Protein 5UZ8 (pdb70)

InterPro domains:
  IPR002126 Cadherin-like [PF00028] (42-112)
  IPR002126 Cadherin-like [PF00028] (137-226)
  IPR002126 Cadherin-like [PF00028] (241-336)
  IPR002126 Cadherin-like [PF00028] (465-552)
  IPR002126 Cadherin-like [PF00028] (566-661)
  IPR002126 Cadherin-like [PF00028] (677-768)
  IPR002126 Cadherin-like [PF00028] (785-878)
  IPR002126 Cadherin-like [PF00028] (896-986)
  IPR002126 Cadherin-like [PF00028] (1000-1091)
  IPR002126 Cadherin-like [PF00028] (1107-1199)
  IPR002126 Cadherin-like [PF00028] (1218-1303)
  IPR002126 Cadherin-like [PF00028] (1318-1409)
  IPR002126 Cadherin-like [PF00028] (1426-1518)
  IPR002126 Cadherin-like [PF00028] (1533-1624)
  IPR002126 Cadherin-like [PF00028] (1650-1734)
  IPR002126 Cadherin-like [PF00028] (1752-1842)
  IPR002126 Cadherin-like [PF00028] (1857-1935)
  IPR002126 Cadherin-like [PF00028] (2074-2164)
  IPR002126 Cadherin-like [PF00028] (2180-2266)
  IPR002126 Cadherin-like [PF00028] (2302-2392)

Sequence (317 aa):
DNTPQFKPFGITTYYTERVLEGATPGTTLIAVAAVDPDKGLNGLITYTLLDLTPPGYVQLEDDSSAGKVIANRRTTVDYEEEVHWLNFTVRASDNGSPPRAAEIPVYLEIVDINDNNPIFDDQPSSYQEAVFEDIAVGTVILRRVTATDADSGNFALIEYSLVDGEGKFAINPNTGDISSVLSSLDREKKKDHYILTALAKDNPGDVASNNRRENSVQVVIIRVLDVNDCRPQFSKPQFSSTSVYENEPAGTSVITMLATDQDEGSSNSQLTYSLEGPGMEAFSSVDMDSGLVTTQQRPLQSYERFNNLTVVATDGGEPPLWGTTMMLLVEEVIDV

Foldseek 3Di:
DFAKAKPPGPDQAAEFEDEFPADFPAFQDFIDIFDPDDDLQTQKFKAKADWVVDQFWGAPHRRGRTITTGDGGDCLVDQWTKIKMKIWRRDPPIHIDIHMYIYGYDWALPWAWAKPDQAAEDEEAQADDFFDFTDATDTFTSTDDQSTQKFKFWPPPVQQWGAHRRTRTITGRDGGDCLVPFKDWIKMKIWTNPPDDPVRIHIDIHIYMYGYDWDLPWAKDFPDAEAEWEAAAPDAWFAWTDAGDIFTSTDDQSTQKFKAKDDDCRVQWTAHRRGRTITGRGGDHQVDKDWIKMKIWGRHVVIHIDIHTYIYGYDYD

Secondary structure (DSSP, 8-state):
-PPPEESSTT---EEEEEETTPPTT-EEEEE-EE--S-GGGG--EEEEEEEESSSSEEES-TTSEEEEESSPP-TTT-SEEEEEEEEE--SSS--EEEEEEEEEEE--S----EESSS-EEEEEETTPPTT-EEEE--EE--S-GGGG-EEEEES--TTTEEE-TTT-EEEE-S---TTT-SEEEEEEEEEESTTS-GGG--EEEEEEEEEEE-------B-SSSEEEEEEETTPPTT-EEEE---B--S-GGGG--EEEEESTTGGGEEE-TTT-EEEESS---TT-EEEEEEEEE-SSSS--EEEEEEEEEEE--

Structure (mmCIF, N/CA/C/O backbone):
data_5UZ8
#
_entry.id   5UZ8
#
_cell.length_a   89.537
_cell.length_b   57.208
_cell.length_c   114.667
_cell.angle_alpha   90.00
_cell.angle_beta   112.55
_cell.angle_gamma   90.00
#
_symmetry.space_group_name_H-M   'C 1 2 1'
#
loop_
_entity.id
_entity.type
_entity.pdbx_description
1 polymer Cadherin-23
2 non-polymer 'CHLORIDE ION'
3 non-polymer 'CALCIUM ION'
4 non-polymer GLUTATHIONE
5 water water
#
loop_
_atom_site.group_PDB
_atom_site.id
_atom_site.type_symbol
_atom_site.label_atom_id
_atom_site.label_alt_id
_atom_site.label_comp_id
_atom_site.label_asym_id
_atom_site.label_entity_id
_atom_site.label_seq_id
_atom_site.pdbx_PDB_ins_code
_atom_site.Cartn_x
_atom_site.Cartn_y
_atom_site.Cartn_z
_atom_site.occupancy
_atom_site.B_iso_or_equiv
_atom_site.auth_seq_id
_atom_site.auth_comp_id
_atom_site.auth_asym_id
_atom_site.auth_atom_id
_atom_site.pdbx_PDB_model_num
ATOM 1 N N . ASP A 1 2 ? -89.613 148.184 314.099 1.00 59.26 2265 ASP A N 1
ATOM 2 C CA . ASP A 1 2 ? -90.227 146.859 314.459 1.00 58.69 2265 ASP A CA 1
ATOM 3 C C . ASP A 1 2 ? -91.418 146.452 313.555 1.00 54.89 2265 ASP A C 1
ATOM 4 O O . ASP A 1 2 ? -92.356 145.778 313.998 1.00 55.15 2265 ASP A O 1
ATOM 9 N N . ASN A 1 3 ? -91.369 146.860 312.291 1.00 50.66 2266 ASN A N 1
ATOM 10 C CA . ASN A 1 3 ? -92.385 146.482 311.309 1.00 47.72 2266 ASN A CA 1
ATOM 11 C C . ASN A 1 3 ? -91.865 145.306 310.447 1.00 44.29 2266 ASN A C 1
ATOM 12 O O . ASN A 1 3 ? -90.723 145.312 310.029 1.00 44.11 2266 ASN A O 1
ATOM 17 N N . THR A 1 4 ? -92.696 144.292 310.247 1.00 41.40 2267 THR A N 1
ATOM 18 C CA . THR A 1 4 ? -92.400 143.168 309.359 1.00 39.26 2267 THR A CA 1
ATOM 19 C C . THR A 1 4 ? -92.630 143.581 307.903 1.00 36.19 2267 THR A C 1
ATOM 20 O O . THR A 1 4 ? -93.567 144.316 307.623 1.00 35.33 2267 THR A O 1
ATOM 24 N N . PRO A 1 5 ? -91.781 143.110 306.964 1.00 34.44 2268 PRO A N 1
ATOM 25 C CA . PRO A 1 5 ? -92.071 143.408 305.566 1.00 31.80 2268 PRO A CA 1
ATOM 26 C C . PRO A 1 5 ? -93.459 142.935 305.145 1.00 30.04 2268 PRO A C 1
ATOM 27 O O . PRO A 1 5 ? -93.915 141.862 305.580 1.00 28.77 2268 PRO A O 1
ATOM 31 N N . GLN A 1 6 ? -94.110 143.735 304.297 1.00 28.44 2269 GLN A N 1
ATOM 32 C CA . GLN A 1 6 ? -95.393 143.368 303.742 1.00 27.51 2269 GLN 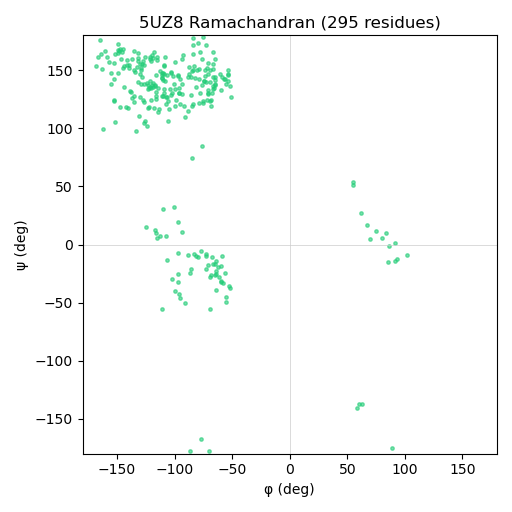A CA 1
ATOM 33 C C . GLN A 1 6 ? -95.316 143.334 302.226 1.00 24.97 2269 GLN A C 1
ATOM 34 O O . GLN A 1 6 ? -94.801 144.264 301.606 1.00 24.40 2269 GLN A O 1
ATOM 40 N N . PHE A 1 7 ? -95.886 142.300 301.637 1.00 23.05 2270 PHE A N 1
ATOM 41 C CA . PHE A 1 7 ? -95.959 142.202 300.189 1.00 21.87 2270 PHE A CA 1
ATOM 42 C C . PHE A 1 7 ? -97.000 143.166 299.661 1.00 21.78 2270 PHE A C 1
ATOM 43 O O . PHE A 1 7 ? -97.956 143.530 300.370 1.00 22.13 2270 PHE A O 1
ATOM 51 N N . LYS A 1 8 ? -96.737 143.624 298.442 1.00 21.02 2271 LYS A N 1
ATOM 52 C CA . LYS A 1 8 ? -97.556 144.565 297.735 1.00 21.86 2271 LYS A CA 1
ATOM 53 C C . LYS A 1 8 ? -98.231 143.889 296.536 1.00 20.28 2271 LYS A C 1
ATOM 54 O O . LYS A 1 8 ? -97.633 143.037 295.895 1.00 18.71 2271 LYS A O 1
ATOM 60 N N . PRO A 1 9 ? -99.466 144.246 296.225 1.00 20.22 2272 PRO A N 1
ATOM 61 C CA . PRO A 1 9 ? -100.283 145.194 296.973 1.00 21.48 2272 PRO A CA 1
ATOM 62 C C . PRO A 1 9 ? -100.671 144.682 298.368 1.00 21.37 2272 PRO A C 1
ATOM 63 O O . PRO A 1 9 ? -100.673 143.478 298.616 1.00 20.10 2272 PRO A O 1
ATOM 67 N N . PHE A 1 10 ? -100.954 145.604 299.272 1.00 22.42 2273 PHE A N 1
ATOM 68 C CA . PHE A 1 10 ? -101.145 145.230 300.653 1.00 23.13 2273 PHE A CA 1
ATOM 69 C C . PHE A 1 10 ? -102.313 144.225 300.768 1.00 22.63 2273 PHE A C 1
ATOM 70 O O . PHE A 1 10 ? -103.375 144.428 300.201 1.00 22.45 2273 PHE A O 1
ATOM 78 N N . GLY A 1 11 ? -102.095 143.151 301.514 1.00 22.17 2274 GLY A N 1
ATOM 79 C CA . GLY A 1 11 ? -103.099 142.077 301.662 1.00 22.16 2274 GLY A CA 1
ATOM 80 C C . GLY A 1 11 ? -103.142 141.019 300.579 1.00 20.62 2274 GLY A C 1
ATOM 81 O O . GLY A 1 11 ? -104.044 140.187 300.567 1.00 20.50 2274 GLY A O 1
ATOM 82 N N . ILE A 1 12 ? -102.160 140.999 299.677 1.00 19.57 2275 ILE A N 1
ATOM 83 C CA . ILE A 1 12 ? -102.151 140.048 298.591 1.00 18.82 2275 ILE A CA 1
ATOM 84 C C . ILE A 1 12 ? -101.935 138.631 299.158 1.00 18.78 2275 ILE A C 1
ATOM 85 O O . ILE A 1 12 ? -101.040 138.425 299.989 1.00 18.25 2275 ILE A O 1
ATOM 90 N N . THR A 1 13 ? -102.784 137.681 298.743 1.00 18.84 2276 THR A N 1
ATOM 91 C CA A THR A 1 13 ? -102.760 136.336 299.325 0.50 19.31 2276 THR A CA 1
ATOM 92 C CA B THR A 1 13 ? -102.762 136.338 299.324 0.50 19.14 2276 THR A CA 1
ATOM 93 C C . THR A 1 13 ? -101.690 135.463 298.691 1.00 18.34 2276 THR A C 1
ATOM 94 O O . THR A 1 13 ? -101.040 134.702 299.389 1.00 18.42 2276 THR A O 1
ATOM 101 N N . TYR A 1 14 ? -101.552 135.575 297.370 1.00 17.95 2277 TYR A N 1
ATOM 102 C CA . TYR A 1 14 ? -100.531 134.889 296.580 1.00 17.79 2277 TYR A CA 1
ATOM 103 C C . TYR A 1 14 ? -100.347 135.651 295.274 1.00 17.43 2277 TYR A C 1
ATOM 104 O O . TYR A 1 14 ? -101.224 136.432 294.886 1.00 17.48 2277 TYR A O 1
ATOM 113 N N . TYR A 1 15 ? -99.224 135.412 294.600 1.00 17.03 2278 TYR A N 1
ATOM 114 C CA . TYR A 1 15 ? -98.984 135.946 293.260 1.00 17.23 2278 TYR A CA 1
ATOM 115 C C . TYR A 1 15 ? -99.167 134.892 292.178 1.00 17.21 2278 TYR A C 1
ATOM 116 O O . TYR A 1 15 ? -98.903 133.711 292.393 1.00 16.59 2278 TYR A O 1
ATOM 125 N N . THR A 1 16 ? -99.614 135.321 291.002 1.00 17.92 2279 THR A N 1
ATOM 126 C CA . THR A 1 16 ? -99.652 134.425 289.869 1.00 18.62 2279 THR A CA 1
ATOM 127 C C . THR A 1 16 ? -99.340 135.177 288.572 1.00 19.32 2279 THR A C 1
ATOM 128 O O . THR A 1 16 ? -99.579 136.386 288.455 1.00 18.19 2279 THR A O 1
ATOM 132 N N . GLU A 1 17 ? -98.789 134.442 287.605 1.00 19.82 2280 GLU A N 1
ATOM 133 C CA . GLU A 1 17 ? -98.497 134.988 286.296 1.00 20.61 2280 GLU A CA 1
ATOM 134 C C . GLU A 1 17 ? -98.483 133.799 285.323 1.00 20.13 2280 GLU A C 1
ATOM 135 O O . GLU A 1 17 ? -98.114 132.677 285.702 1.00 18.13 2280 GLU A O 1
ATOM 141 N N . ARG A 1 18 ? -98.899 134.052 284.091 1.00 19.79 2281 ARG A N 1
ATOM 142 C CA . ARG A 1 18 ? -98.720 133.106 282.998 1.00 20.65 2281 ARG A CA 1
ATOM 143 C C . ARG A 1 18 ? -97.322 133.204 282.401 1.00 19.38 2281 ARG A C 1
ATOM 144 O O . ARG A 1 18 ? -96.759 134.306 282.284 1.00 18.51 2281 ARG A O 1
ATOM 152 N N . VAL A 1 19 ? -96.769 132.059 282.001 1.00 17.23 2282 VAL A N 1
ATOM 153 C CA . VAL A 1 19 ? -95.457 132.003 281.387 1.00 16.68 2282 VAL A CA 1
ATOM 154 C C . VAL A 1 19 ? -95.561 131.077 280.183 1.00 16.52 2282 VAL A C 1
ATOM 155 O O . VAL A 1 19 ? -95.995 129.933 280.318 1.00 15.69 2282 VAL A O 1
ATOM 159 N N . LEU A 1 20 ? -95.122 131.547 279.032 1.00 17.57 2283 LEU A N 1
ATOM 160 C CA . LEU A 1 20 ? -95.082 130.664 277.845 1.00 18.11 2283 LEU A CA 1
ATOM 161 C C . LEU A 1 20 ? -93.993 129.642 278.012 1.00 16.69 2283 LEU A C 1
ATOM 162 O O . LEU A 1 20 ? -92.841 129.987 278.327 1.00 16.89 2283 LEU A O 1
ATOM 167 N N . GLU A 1 21 ? -94.316 128.376 277.786 1.00 15.54 2284 GLU A N 1
ATOM 168 C CA . GLU A 1 21 ? -93.253 127.381 277.718 1.00 14.86 2284 GLU A CA 1
ATOM 169 C C . GLU A 1 21 ? -92.192 127.814 276.706 1.00 15.23 2284 GLU A C 1
ATOM 170 O O . GLU A 1 21 ? -92.492 128.496 275.733 1.00 15.38 2284 GLU A O 1
ATOM 176 N N . GLY A 1 22 ? -90.943 127.476 276.993 1.00 16.36 2285 GLY A N 1
ATOM 177 C CA . GLY A 1 22 ? -89.834 127.838 276.139 1.00 16.80 2285 GLY A CA 1
ATOM 178 C C . GLY A 1 22 ? -89.223 129.199 276.383 1.00 17.53 2285 GLY A C 1
ATOM 179 O O . GLY A 1 22 ? -88.258 129.559 275.688 1.00 18.11 2285 GLY A O 1
ATOM 180 N N . ALA A 1 23 ? -89.758 129.962 277.339 1.00 16.73 2286 ALA A N 1
ATOM 181 C CA . ALA A 1 23 ? -89.196 131.253 277.707 1.00 16.92 2286 ALA A CA 1
ATOM 182 C C . ALA A 1 23 ? -87.705 131.063 277.966 1.00 16.88 2286 ALA A C 1
ATOM 183 O O . ALA A 1 23 ? -87.292 130.166 278.742 1.00 16.78 2286 ALA A O 1
ATOM 185 N N . THR A 1 24 ? -86.896 131.861 277.304 1.00 16.61 2287 THR A N 1
ATOM 186 C CA . THR A 1 24 ? -85.437 131.652 277.359 1.00 16.89 2287 THR A CA 1
ATOM 187 C C . THR A 1 24 ? -84.863 132.046 278.731 1.00 16.24 2287 THR A C 1
ATOM 188 O O . THR A 1 24 ? -85.392 132.938 279.408 1.00 15.15 2287 THR A O 1
ATOM 192 N N . PRO A 1 25 ? -83.744 131.411 279.135 1.00 16.07 2288 PRO A N 1
ATOM 193 C CA . PRO A 1 25 ? -83.140 131.800 280.403 1.00 16.21 2288 PRO A CA 1
ATOM 194 C C . PRO A 1 25 ? -82.880 133.296 280.475 1.00 16.59 2288 PRO A C 1
ATOM 195 O O . PRO A 1 25 ? -82.493 133.926 279.479 1.00 16.86 2288 PRO A O 1
ATOM 199 N N . GLY A 1 26 ? -83.110 133.874 281.648 1.00 16.54 2289 GLY A N 1
ATOM 200 C CA . GLY A 1 26 ? -83.002 135.326 281.835 1.00 17.41 2289 GLY A CA 1
ATOM 201 C C . GLY A 1 26 ? -84.287 136.109 281.625 1.00 17.15 2289 GLY A C 1
ATOM 202 O O . GLY A 1 26 ? -84.347 137.260 282.004 1.00 18.47 2289 GLY A O 1
ATOM 203 N N . THR A 1 27 ? -85.296 135.496 281.024 1.00 16.25 2290 THR A N 1
ATOM 204 C CA . THR A 1 27 ? -86.589 136.116 280.781 1.00 16.05 2290 THR A CA 1
ATOM 205 C C . THR A 1 27 ? -87.277 136.389 282.112 1.00 15.80 2290 THR A C 1
ATOM 206 O O . THR A 1 27 ? -87.272 135.523 283.005 1.00 14.59 2290 THR A O 1
ATOM 210 N N . THR A 1 28 ? -87.831 137.594 282.246 1.00 15.98 2291 THR A N 1
ATOM 211 C CA . THR A 1 28 ? -88.542 137.957 283.457 1.00 16.72 2291 THR A CA 1
ATOM 212 C C . THR A 1 28 ? -89.861 137.203 283.488 1.00 15.80 2291 THR A C 1
ATOM 213 O O . THR A 1 28 ? -90.650 137.260 282.532 1.00 16.09 2291 THR A O 1
ATOM 217 N N . LEU A 1 29 ? -90.078 136.471 284.567 1.00 15.04 2292 LEU A N 1
ATOM 218 C CA . LEU A 1 29 ? -91.279 135.670 284.708 1.00 15.09 2292 LEU A CA 1
ATOM 219 C C . LEU A 1 29 ? -92.326 136.369 285.576 1.00 15.56 2292 LEU A C 1
ATOM 220 O O . LEU A 1 29 ? -93.511 136.280 285.292 1.00 16.19 2292 LEU A O 1
ATOM 225 N N . ILE A 1 30 ? -91.885 137.020 286.640 1.00 16.07 2293 ILE A N 1
ATOM 226 C CA . ILE A 1 30 ? -92.770 137.765 287.525 1.00 16.79 2293 ILE A CA 1
ATOM 227 C C . ILE A 1 30 ? -91.906 138.692 288.329 1.00 17.49 2293 ILE A C 1
ATOM 228 O O . ILE A 1 30 ? -90.749 138.403 288.559 1.00 16.34 2293 ILE A O 1
ATOM 233 N N . ALA A 1 31 ? -92.461 139.828 288.735 1.00 18.45 2294 ALA A N 1
ATOM 234 C CA . ALA A 1 31 ? -91.767 140.712 289.649 1.00 20.04 2294 ALA A CA 1
ATOM 235 C C . ALA A 1 31 ? -92.657 141.025 290.814 1.00 21.37 2294 ALA A C 1
ATOM 236 O O . ALA A 1 31 ? -93.786 141.467 290.613 1.00 21.88 2294 ALA A O 1
ATOM 238 N N . VAL A 1 32 ? -92.159 140.745 292.011 1.00 21.35 2295 VAL A N 1
ATOM 239 C CA . VAL A 1 32 ? -92.898 141.002 293.244 1.00 22.01 2295 VAL A CA 1
ATOM 240 C C . VAL A 1 32 ? -92.117 142.002 294.076 1.00 22.77 2295 VAL A C 1
ATOM 241 O O . VAL A 1 32 ? -90.934 142.244 293.822 1.00 22.29 2295 VAL A O 1
ATOM 245 N N . ALA A 1 33 ? -92.770 142.575 295.084 1.00 23.09 2296 ALA A N 1
ATOM 246 C CA . ALA A 1 33 ? -92.148 143.566 295.914 1.00 23.83 2296 ALA A CA 1
ATOM 247 C C . ALA A 1 33 ? -92.792 143.552 297.285 1.00 24.14 2296 ALA A C 1
ATOM 248 O O . ALA A 1 33 ? -94.007 143.351 297.408 1.00 22.79 2296 ALA A O 1
ATOM 250 N N . ALA A 1 34 ? -91.960 143.756 298.295 1.00 24.74 2297 ALA A N 1
ATOM 251 C CA . ALA A 1 34 ? -92.412 143.990 299.638 1.00 25.33 2297 ALA A CA 1
ATOM 252 C C . ALA A 1 34 ? -91.876 145.332 300.095 1.00 27.35 2297 ALA A C 1
ATOM 253 O O . ALA A 1 34 ? -90.913 145.849 299.527 1.00 27.38 2297 ALA A O 1
ATOM 255 N N . VAL A 1 35 ? -92.490 145.873 301.142 1.00 28.43 2298 VAL A N 1
ATOM 256 C CA . VAL A 1 35 ? -92.051 147.128 301.732 1.00 31.08 2298 VAL A CA 1
ATOM 257 C C . VAL A 1 35 ? -91.886 146.963 303.226 1.00 32.97 2298 VAL A C 1
ATOM 258 O O . VAL A 1 35 ? -92.536 146.140 303.837 1.00 31.95 2298 VAL A O 1
ATOM 262 N N . ASP A 1 36 ? -90.990 147.749 303.789 1.00 36.51 2299 ASP A N 1
ATOM 263 C CA . ASP A 1 36 ? -90.779 147.786 305.210 1.00 40.39 2299 ASP A CA 1
ATOM 264 C C . ASP A 1 36 ? -90.558 149.253 305.510 1.00 44.12 2299 ASP A C 1
ATOM 265 O O . ASP A 1 36 ? -89.611 149.830 304.987 1.00 45.36 2299 ASP A O 1
ATOM 270 N N . PRO A 1 37 ? -91.434 149.864 306.321 1.00 47.11 2300 PRO A N 1
ATOM 271 C CA . PRO A 1 37 ? -91.262 151.311 306.592 1.00 50.71 2300 PRO A CA 1
ATOM 272 C C . PRO A 1 37 ? -89.962 151.728 307.350 1.00 54.66 2300 PRO A C 1
ATOM 273 O O . PRO A 1 37 ? -89.506 152.868 307.197 1.00 57.09 2300 PRO A O 1
ATOM 277 N N . ASP A 1 38 ? -89.348 150.801 308.090 1.00 56.32 2301 ASP A N 1
ATOM 278 C CA . ASP A 1 38 ? -88.266 151.113 309.049 1.00 59.22 2301 ASP A CA 1
ATOM 279 C C . ASP A 1 38 ? -86.973 151.625 308.413 1.00 61.67 2301 ASP A C 1
ATOM 280 O O . ASP A 1 38 ? -86.774 151.507 307.211 1.00 61.78 2301 ASP A O 1
ATOM 285 N N . LYS A 1 39 ? -86.100 152.183 309.251 1.00 65.98 2302 LYS A N 1
ATOM 286 C CA . LYS A 1 39 ? -84.850 152.815 308.803 1.00 68.13 2302 LYS A CA 1
ATOM 287 C C . LYS A 1 39 ? -83.694 151.809 308.720 1.00 68.20 2302 LYS A C 1
ATOM 288 O O . LYS A 1 39 ? -83.601 150.896 309.555 1.00 68.52 2302 LYS A O 1
ATOM 294 N N . GLY A 1 40 ? -82.820 151.995 307.725 1.00 67.22 2303 GLY A N 1
ATOM 295 C CA . GLY A 1 40 ? -81.542 151.273 307.637 1.00 67.56 2303 GLY A CA 1
ATOM 296 C C . GLY A 1 40 ? -81.680 149.764 307.487 1.00 65.62 2303 GLY A C 1
ATOM 297 O O . GLY A 1 40 ? -82.538 149.285 306.728 1.00 63.27 2303 GLY A O 1
ATOM 298 N N . LEU A 1 41 ? -80.848 149.019 308.222 1.00 65.88 2304 LEU A N 1
ATOM 299 C CA . LEU A 1 41 ? -80.886 147.547 308.215 1.00 63.89 2304 LEU A CA 1
ATOM 300 C C . LEU A 1 41 ? -82.242 146.988 308.659 1.00 61.65 2304 LEU A C 1
ATOM 301 O O . LEU A 1 41 ? -82.668 145.933 308.172 1.00 59.54 2304 LEU A O 1
ATOM 306 N N . ASN A 1 42 ? -82.929 147.708 309.547 1.00 61.24 2305 ASN A N 1
ATOM 307 C CA . ASN A 1 42 ? -84.286 147.326 309.975 1.00 59.65 2305 ASN A CA 1
ATOM 308 C C . ASN A 1 42 ? -85.335 147.394 308.852 1.00 55.98 2305 ASN A C 1
ATOM 309 O O . ASN A 1 42 ? -86.356 146.712 308.926 1.00 54.52 2305 ASN A O 1
ATOM 314 N N . GLY A 1 43 ? -85.105 148.234 307.843 1.00 54.40 2306 GLY A N 1
ATOM 315 C CA . GLY A 1 43 ? -85.999 148.323 306.683 1.00 51.65 2306 GLY A CA 1
ATOM 316 C C . GLY A 1 43 ? -85.381 147.948 305.348 1.00 49.43 2306 GLY A C 1
ATOM 317 O O . GLY A 1 43 ? -85.989 148.199 304.298 1.00 49.33 2306 GLY A O 1
ATOM 318 N N . LEU A 1 44 ? -84.193 147.337 305.373 1.00 48.57 2307 LEU A N 1
ATOM 319 C CA . LEU A 1 44 ? -83.520 146.863 304.154 1.00 46.25 2307 LEU A CA 1
ATOM 320 C C . LEU A 1 44 ? -83.961 145.432 303.821 1.00 42.52 2307 LEU A C 1
ATOM 321 O O . LEU A 1 44 ? -83.662 144.505 304.576 1.00 42.50 2307 LEU A O 1
ATOM 326 N N . ILE A 1 45 ? -84.647 145.253 302.695 1.00 38.62 2308 ILE A N 1
ATOM 327 C CA . ILE A 1 45 ? -85.273 143.966 302.396 1.00 35.49 2308 ILE A CA 1
ATOM 328 C C . ILE A 1 45 ? -84.395 143.116 301.509 1.00 33.64 2308 ILE A C 1
ATOM 329 O O . ILE A 1 45 ? -83.966 143.568 300.463 1.00 33.45 2308 ILE A O 1
ATOM 334 N N . THR A 1 46 ? -84.203 141.863 301.924 1.00 32.38 2309 THR A N 1
ATOM 335 C CA . THR A 1 46 ? -83.527 140.811 301.155 1.00 31.23 2309 THR A CA 1
ATOM 336 C C . THR A 1 46 ? -84.569 139.780 300.690 1.00 28.74 2309 THR A C 1
ATOM 337 O O . THR A 1 46 ? -85.381 139.313 301.501 1.00 28.95 2309 THR A O 1
ATOM 341 N N . TYR A 1 47 ? -84.550 139.441 299.408 1.00 26.28 2310 TYR A N 1
ATOM 342 C CA . TYR A 1 47 ? -85.460 138.454 298.854 1.00 24.36 2310 TYR A CA 1
ATOM 343 C C . TYR A 1 47 ? -84.713 137.158 298.633 1.00 24.18 2310 TYR A C 1
ATOM 344 O O . TYR A 1 47 ? -83.606 137.160 298.099 1.00 24.45 2310 TYR A O 1
ATOM 353 N N . THR A 1 48 ? -85.331 136.060 299.056 1.00 23.75 2311 THR A N 1
ATOM 354 C CA . THR A 1 48 ? -84.886 134.723 298.690 1.00 23.42 2311 THR A CA 1
ATOM 355 C C . THR A 1 48 ? -86.096 133.906 298.206 1.00 22.05 2311 THR A C 1
ATOM 356 O O . THR A 1 48 ? -87.259 134.257 298.498 1.00 21.34 2311 THR A O 1
ATOM 360 N N . LEU A 1 49 ? -85.817 132.825 297.471 1.00 21.29 2312 LEU A N 1
ATOM 361 C CA . LEU A 1 49 ? -86.827 131.865 297.031 1.00 20.54 2312 LEU A CA 1
ATOM 362 C C . LEU A 1 49 ? -86.690 130.547 297.787 1.00 22.18 2312 LEU A C 1
ATOM 363 O O . LEU A 1 49 ? -85.545 130.093 298.048 1.00 22.98 2312 LEU A O 1
ATOM 368 N N . LEU A 1 50 ? -87.834 129.951 298.138 1.00 22.53 2313 LEU A N 1
ATOM 369 C CA . LEU A 1 50 ? -87.905 128.676 298.859 1.00 24.99 2313 LEU A CA 1
ATOM 370 C C . LEU A 1 50 ? -88.846 127.696 298.205 1.00 24.53 2313 LEU A C 1
ATOM 371 O O . LEU A 1 50 ? -89.776 128.086 297.515 1.00 22.82 2313 LEU A O 1
ATOM 376 N N . ASP A 1 51 ? -88.603 126.410 298.445 1.00 26.61 2314 ASP A N 1
ATOM 377 C CA . ASP A 1 51 ? -89.553 125.365 298.091 1.00 27.56 2314 ASP A CA 1
ATOM 378 C C . ASP A 1 51 ? -89.939 125.399 296.619 1.00 25.24 2314 ASP A C 1
ATOM 379 O O . ASP A 1 51 ? -91.134 125.382 296.263 1.00 24.30 2314 ASP A O 1
ATOM 384 N N . LEU A 1 52 ? -88.924 125.424 295.757 1.00 23.64 2315 LEU A N 1
ATOM 385 C CA . LEU A 1 52 ? -89.178 125.421 294.313 1.00 22.73 2315 LEU A CA 1
ATOM 386 C C . LEU A 1 52 ? -89.744 124.083 293.897 1.00 23.01 2315 LEU A C 1
ATOM 387 O O . LEU A 1 52 ? -89.078 123.060 294.059 1.00 22.95 2315 LEU A O 1
ATOM 392 N N . THR A 1 53 ? -90.961 124.116 293.357 1.00 22.40 2316 THR A N 1
ATOM 393 C CA . THR A 1 53 ? -91.740 122.912 293.082 1.00 24.06 2316 THR A CA 1
ATOM 394 C C . THR A 1 53 ? -92.350 122.970 291.682 1.00 22.58 2316 THR A C 1
ATOM 395 O O . THR A 1 53 ? -93.393 123.631 291.520 1.00 22.07 2316 THR A O 1
ATOM 399 N N . PRO A 1 54 ? -91.740 122.336 290.659 1.00 21.70 2317 PRO A N 1
ATOM 400 C CA . PRO A 1 54 ? -90.440 121.617 290.711 1.00 22.03 2317 PRO A CA 1
ATOM 401 C C . PRO A 1 54 ? -89.216 122.553 290.688 1.00 21.72 2317 PRO A C 1
ATOM 402 O O . PRO A 1 54 ? -89.361 123.729 290.312 1.00 20.50 2317 PRO A O 1
ATOM 406 N N . PRO A 1 55 ? -88.012 122.024 291.025 1.00 22.51 2318 PRO A N 1
ATOM 407 C CA . PRO A 1 55 ? -86.855 122.903 291.065 1.00 22.41 2318 PRO A CA 1
ATOM 408 C C . PRO A 1 55 ? -86.198 123.111 289.698 1.00 21.19 2318 PRO A C 1
ATOM 409 O O . PRO A 1 55 ? -86.440 122.362 288.740 1.00 20.72 2318 PRO A O 1
ATOM 413 N N . GLY A 1 56 ? -85.369 124.141 289.626 1.00 20.22 2319 GLY A N 1
ATOM 414 C CA . GLY A 1 56 ? -84.500 124.334 288.487 1.00 19.79 2319 GLY A CA 1
ATOM 415 C C . GLY A 1 56 ? -84.891 125.358 287.448 1.00 18.02 2319 GLY A C 1
ATOM 416 O O . GLY A 1 56 ? -84.076 125.644 286.565 1.00 17.54 2319 GLY A O 1
ATOM 417 N N . TYR A 1 57 ? -86.108 125.913 287.535 1.00 16.20 2320 TYR A N 1
ATOM 418 C CA . TYR A 1 57 ? -86.658 126.728 286.477 1.00 15.37 2320 TYR A CA 1
ATOM 419 C C . TYR A 1 57 ? -86.715 128.225 286.724 1.00 14.93 2320 TYR A C 1
ATOM 420 O O . TYR A 1 57 ? -86.954 128.991 285.762 1.00 14.46 2320 TYR A O 1
ATOM 429 N N . VAL A 1 58 ? -86.523 128.658 287.979 1.00 14.73 2321 VAL A N 1
ATOM 430 C CA . VAL A 1 58 ? -86.642 130.053 288.350 1.00 14.61 2321 VAL A CA 1
ATOM 431 C C . VAL A 1 58 ? -85.563 130.478 289.330 1.00 15.01 2321 VAL A C 1
ATOM 432 O O . VAL A 1 58 ? -85.019 129.660 290.088 1.00 15.82 2321 VAL A O 1
ATOM 436 N N . GLN A 1 59 ? -85.224 131.763 289.290 1.00 14.97 2322 GLN A N 1
ATOM 437 C CA . GLN A 1 59 ? -84.313 132.331 290.257 1.00 16.08 2322 GLN A CA 1
ATOM 438 C C . GLN A 1 59 ? -84.540 133.833 290.338 1.00 16.50 2322 GLN A C 1
ATOM 439 O O . GLN A 1 59 ? -85.028 134.444 289.378 1.00 15.64 2322 GLN A O 1
ATOM 445 N N . LEU A 1 60 ? -84.154 134.422 291.462 1.00 17.71 2323 LEU A N 1
ATOM 446 C CA . LEU A 1 60 ? -84.201 135.878 291.583 1.00 19.03 2323 LEU A CA 1
ATOM 447 C C . LEU A 1 60 ? -83.057 136.391 290.721 1.00 20.59 2323 LEU A C 1
ATOM 448 O O . LEU A 1 60 ? -81.992 135.789 290.727 1.00 21.10 2323 LEU A O 1
ATOM 453 N N . GLU A 1 61 ? -83.262 137.481 289.988 1.00 21.86 2324 GLU A N 1
ATOM 454 C CA . GLU A 1 61 ? -82.121 138.146 289.327 1.00 24.74 2324 GLU A CA 1
ATOM 455 C C . GLU A 1 61 ? -81.037 138.508 290.343 1.00 25.99 2324 GLU A C 1
ATOM 456 O O . GLU A 1 61 ? -79.839 138.196 290.138 1.00 26.66 2324 GLU A O 1
ATOM 462 N N . ASP A 1 62 ? -81.463 139.145 291.436 1.00 25.60 2325 ASP A N 1
ATOM 463 C CA A ASP A 1 62 ? -80.605 139.551 292.549 0.50 27.08 2325 ASP A CA 1
ATOM 464 C CA B ASP A 1 62 ? -80.595 139.284 292.599 0.50 27.50 2325 ASP A CA 1
ATOM 465 C C . ASP A 1 62 ? -81.392 139.527 293.862 1.00 26.78 2325 ASP A C 1
ATOM 466 O O . ASP A 1 62 ? -82.610 139.762 293.843 1.00 25.90 2325 ASP A O 1
ATOM 475 N N . SER A 1 63 ? -80.710 139.372 294.989 1.00 27.29 2326 SER A N 1
ATOM 476 C CA . SER A 1 63 ? -81.413 139.348 296.276 1.00 27.15 2326 SER A CA 1
ATOM 477 C C . SER A 1 63 ? -81.942 140.732 296.735 1.00 27.14 2326 SER A C 1
ATOM 478 O O . SER A 1 63 ? -82.684 140.813 297.710 1.00 27.27 2326 SER A O 1
ATOM 481 N N . SER A 1 64 ? -81.560 141.810 296.055 1.00 27.59 2327 SER A N 1
ATOM 482 C CA . SER A 1 64 ? -82.021 143.154 296.435 1.00 28.26 2327 SER A CA 1
ATOM 483 C C . SER A 1 64 ? -83.404 143.507 295.889 1.00 26.85 2327 SER A C 1
ATOM 484 O O . SER A 1 64 ? -83.953 144.538 296.274 1.00 27.54 2327 SER A O 1
ATOM 487 N N . ALA A 1 65 ? -83.956 142.674 295.014 1.00 25.15 2328 ALA A N 1
ATOM 488 C CA . ALA A 1 65 ? -85.266 142.918 294.422 1.00 24.24 2328 ALA A CA 1
ATOM 489 C C . ALA A 1 65 ? -86.035 141.629 294.204 1.00 22.42 2328 ALA A C 1
ATOM 490 O O . ALA A 1 65 ? -85.463 140.539 294.285 1.00 22.39 2328 ALA A O 1
ATOM 492 N N . GLY A 1 66 ? -87.329 141.752 293.890 1.00 21.20 2329 GLY A N 1
ATOM 493 C CA . GLY A 1 66 ? -88.181 140.588 293.703 1.00 19.84 2329 GLY A CA 1
ATOM 494 C C . GLY A 1 66 ? -88.413 140.236 292.240 1.00 18.96 2329 GLY A C 1
ATOM 495 O O . GLY A 1 66 ? -89.460 139.672 291.889 1.00 17.70 2329 GLY A O 1
ATOM 496 N N . LYS A 1 67 ? -87.431 140.491 291.383 1.00 19.56 2330 LYS A N 1
ATOM 497 C CA . LYS A 1 67 ? -87.561 140.116 289.987 1.00 19.49 2330 LYS A CA 1
ATOM 498 C C . LYS A 1 67 ? -87.151 138.660 289.782 1.00 18.52 2330 LYS A C 1
ATOM 499 O O . LYS A 1 67 ? -86.000 138.316 290.020 1.00 19.50 2330 LYS A O 1
ATOM 505 N N . VAL A 1 68 ? -88.071 137.825 289.310 1.00 16.52 2331 VAL A N 1
ATOM 506 C CA . VAL A 1 68 ? -87.828 136.402 289.126 1.00 15.86 2331 VAL A CA 1
ATOM 507 C C . VAL A 1 68 ? -87.693 136.158 287.631 1.00 15.31 2331 VAL A C 1
ATOM 508 O O . VAL A 1 68 ? -88.570 136.557 286.847 1.00 14.54 2331 VAL A O 1
ATOM 512 N N . ILE A 1 69 ? -86.587 135.518 287.270 1.00 14.86 2332 ILE A N 1
ATOM 513 C CA . ILE A 1 69 ? -86.256 135.215 285.882 1.00 14.78 2332 ILE A CA 1
ATOM 514 C C . ILE A 1 69 ? -86.147 133.706 285.661 1.00 14.28 2332 ILE A C 1
ATOM 515 O O . ILE A 1 69 ? -85.969 132.924 286.602 1.00 14.02 2332 ILE A O 1
ATOM 520 N N . ALA A 1 70 ? -86.259 133.316 284.399 1.00 13.92 2333 ALA A N 1
ATOM 521 C CA . ALA A 1 70 ? -86.071 131.936 283.993 1.00 13.84 2333 ALA A CA 1
ATOM 522 C C . ALA A 1 70 ? -84.617 131.453 284.187 1.00 14.60 2333 ALA A C 1
ATOM 523 O O . ALA A 1 70 ? -83.657 132.144 283.828 1.00 14.97 2333 ALA A O 1
ATOM 525 N N . ASN A 1 71 ? -84.493 130.257 284.761 1.00 14.68 2334 ASN A N 1
ATOM 526 C CA . ASN A 1 71 ? -83.267 129.509 284.859 1.00 16.08 2334 ASN A CA 1
ATOM 527 C C . ASN A 1 71 ? -83.284 128.482 283.724 1.00 16.70 2334 ASN A C 1
ATOM 528 O O . ASN A 1 71 ? -83.033 128.871 282.595 1.00 16.68 2334 ASN A O 1
ATOM 533 N N A ARG A 1 72 ? -83.578 127.205 283.987 0.38 16.94 2335 ARG A N 1
ATOM 534 N N C ARG A 1 72 ? -83.575 127.209 283.996 0.62 17.07 2335 ARG A N 1
ATOM 535 C CA A ARG A 1 72 ? -83.741 126.244 282.900 0.38 17.29 2335 ARG A CA 1
ATOM 536 C CA C ARG A 1 72 ? -83.804 126.284 282.905 0.62 17.50 2335 ARG A CA 1
ATOM 537 C C A ARG A 1 72 ? -85.091 126.483 282.211 0.38 17.03 2335 ARG A C 1
ATOM 538 C C C ARG A 1 72 ? -85.092 126.669 282.182 0.62 17.22 2335 ARG A C 1
ATOM 539 O O A ARG A 1 72 ? -86.091 126.754 282.874 0.38 16.48 2335 ARG A O 1
ATOM 540 O O C ARG A 1 72 ? -86.035 127.199 282.781 0.62 16.91 2335 ARG A O 1
ATOM 555 N N . THR A 1 73 ? -85.117 126.411 280.879 1.00 17.68 2336 THR A N 1
ATOM 556 C CA A THR A 1 73 ? -86.367 126.591 280.136 0.50 17.31 2336 THR A CA 1
ATOM 557 C CA B THR A 1 73 ? -86.332 126.566 280.104 0.50 17.18 2336 THR A CA 1
ATOM 558 C C . THR A 1 73 ? -87.360 125.499 280.494 1.00 16.89 2336 THR A C 1
ATOM 559 O O . THR A 1 73 ? -86.998 124.356 280.689 1.00 17.72 2336 THR A O 1
ATOM 566 N N . VAL A 1 74 ? -88.616 125.895 280.605 1.00 15.72 2337 VAL A N 1
ATOM 567 C CA . VAL A 1 74 ? -89.695 124.986 281.000 1.00 15.91 2337 VAL A CA 1
ATOM 568 C C . VAL A 1 74 ? -90.423 124.465 279.758 1.00 15.05 2337 VAL A C 1
ATOM 569 O O . VAL A 1 74 ? -90.537 125.169 278.745 1.00 14.89 2337 VAL A O 1
ATOM 573 N N . ASP A 1 75 ? -90.867 123.229 279.867 1.00 15.51 2338 ASP A N 1
ATOM 574 C CA . ASP A 1 75 ? -91.573 122.503 278.828 1.00 15.63 2338 ASP A CA 1
ATOM 575 C C . ASP A 1 75 ? -92.986 122.167 279.344 1.00 15.56 2338 ASP A C 1
ATOM 576 O O . ASP A 1 75 ? -93.136 121.415 280.303 1.00 16.12 2338 ASP A O 1
ATOM 581 N N . TYR A 1 76 ? -94.016 122.701 278.686 1.00 15.22 2339 TYR A N 1
ATOM 582 C CA . TYR A 1 76 ? -95.397 122.439 279.067 1.00 15.19 2339 TYR A CA 1
ATOM 583 C C . TYR A 1 76 ? -95.684 120.946 279.028 1.00 16.43 2339 TYR A C 1
ATOM 584 O O . TYR A 1 76 ? -96.458 120.455 279.818 1.00 17.17 2339 TYR A O 1
ATOM 593 N N . GLU A 1 77 ? -95.049 120.231 278.107 1.00 16.43 2340 GLU A N 1
ATOM 594 C CA . GLU A 1 77 ? -95.258 118.802 278.032 1.00 17.89 2340 GLU A CA 1
ATOM 595 C C . GLU A 1 77 ? -94.695 118.034 279.249 1.00 18.99 2340 GLU A C 1
ATOM 596 O O . GLU A 1 77 ? -95.034 116.872 279.411 1.00 20.10 2340 GLU A O 1
ATOM 602 N N . GLU A 1 78 ? -93.896 118.708 280.107 1.00 18.94 2341 GLU A N 1
ATOM 603 C CA A GLU A 1 78 ? -93.371 118.124 281.358 0.50 19.66 2341 GLU A CA 1
ATOM 604 C CA B GLU A 1 78 ? -93.389 118.115 281.358 0.50 19.54 2341 GLU A CA 1
ATOM 605 C C . GLU A 1 78 ? -93.940 118.787 282.609 1.00 18.76 2341 GLU A C 1
ATOM 606 O O . GLU A 1 78 ? -94.133 118.123 283.622 1.00 18.92 2341 GLU A O 1
ATOM 617 N N . VAL A 1 79 ? -94.183 120.094 282.542 1.00 17.61 2342 VAL A N 1
ATOM 618 C CA . VAL A 1 79 ? -94.542 120.900 283.713 1.00 17.27 2342 VAL A CA 1
ATOM 619 C C . VAL A 1 79 ? -95.675 121.870 283.384 1.00 16.60 2342 VAL A C 1
ATOM 620 O O . VAL A 1 79 ? -95.554 122.649 282.456 1.00 15.54 2342 VAL A O 1
ATOM 624 N N . HIS A 1 80 ? -96.750 121.828 284.175 1.00 17.01 2343 HIS A N 1
ATOM 625 C CA . HIS A 1 80 ? -97.863 122.785 284.020 1.00 17.40 2343 HIS A CA 1
ATOM 626 C C . HIS A 1 80 ? -97.806 123.978 284.971 1.00 17.38 2343 HIS A C 1
ATOM 627 O O . HIS A 1 80 ? -98.373 125.022 284.661 1.00 18.42 2343 HIS A O 1
ATOM 634 N N . TRP A 1 81 ? -97.149 123.832 286.126 1.00 18.09 2344 TRP A N 1
ATOM 635 C CA . TRP A 1 81 ? -97.075 124.887 287.131 1.00 18.37 2344 TRP A CA 1
ATOM 636 C C . TRP A 1 81 ? -95.660 124.967 287.717 1.00 17.90 2344 TRP A C 1
ATOM 637 O O . TRP A 1 81 ? -95.070 123.949 288.043 1.00 17.32 2344 TRP A O 1
ATOM 648 N N . LEU A 1 82 ? -95.110 126.169 287.803 1.00 17.36 2345 LEU A N 1
ATOM 649 C CA . LEU A 1 82 ? -93.888 126.398 288.577 1.00 17.83 2345 LEU A CA 1
ATOM 650 C C . LEU A 1 82 ? -94.308 127.132 289.845 1.00 18.63 2345 LEU A C 1
ATOM 651 O O . LEU A 1 82 ? -94.640 128.319 289.787 1.00 18.05 2345 LEU A O 1
ATOM 656 N N . ASN A 1 83 ? -94.295 126.424 290.973 1.00 19.06 2346 ASN A N 1
ATOM 657 C CA . ASN A 1 83 ? -94.684 127.014 292.250 1.00 19.35 2346 ASN A CA 1
ATOM 658 C C . ASN A 1 83 ? -93.456 127.192 293.144 1.00 18.83 2346 ASN A C 1
ATOM 659 O O . ASN A 1 83 ? -92.505 126.390 293.115 1.00 18.86 2346 ASN A O 1
ATOM 664 N N . PHE A 1 84 ? -93.481 128.256 293.947 1.00 17.76 2347 PHE A N 1
ATOM 665 C CA . PHE A 1 84 ? -92.428 128.526 294.889 1.00 17.63 2347 PHE A CA 1
ATOM 666 C C . PHE A 1 84 ? -92.904 129.566 295.895 1.00 17.78 2347 PHE A C 1
ATOM 667 O O . PHE A 1 84 ? -94.017 130.089 295.796 1.00 17.41 2347 PHE A O 1
ATOM 675 N N . THR A 1 85 ? -92.047 129.824 296.857 1.00 18.08 2348 THR A N 1
ATOM 676 C CA . THR A 1 85 ? -92.295 130.785 297.904 1.00 18.60 2348 THR A CA 1
ATOM 677 C C . THR A 1 85 ? -91.259 131.880 297.794 1.00 18.52 2348 THR A C 1
ATOM 678 O O . THR A 1 85 ? -90.070 131.591 297.611 1.00 18.26 2348 THR A O 1
ATOM 682 N N . VAL A 1 86 ? -91.696 133.129 297.944 1.00 18.28 2349 VAL A N 1
ATOM 683 C CA . VAL A 1 86 ? -90.785 134.254 298.073 1.00 18.44 2349 VAL A CA 1
ATOM 684 C C . VAL A 1 86 ? -90.737 134.655 299.537 1.00 19.87 2349 VAL A C 1
ATOM 685 O O . VAL A 1 86 ? -91.786 134.796 300.169 1.00 19.93 2349 VAL A O 1
ATOM 689 N N . ARG A 1 87 ? -89.528 134.771 300.086 1.00 21.07 2350 ARG A N 1
ATOM 690 C CA . ARG A 1 87 ? -89.306 135.272 301.442 1.00 22.83 2350 ARG A CA 1
ATOM 691 C C . ARG A 1 87 ? -88.705 136.653 301.334 1.00 23.30 2350 ARG A C 1
ATOM 692 O O . ARG A 1 87 ? -87.702 136.819 300.656 1.00 23.46 2350 ARG A O 1
ATOM 700 N N . ALA A 1 88 ? -89.314 137.631 302.015 1.00 24.04 2351 ALA A N 1
ATOM 701 C CA . ALA A 1 88 ? -88.824 138.994 302.072 1.00 24.75 2351 ALA A CA 1
ATOM 702 C C . ALA A 1 88 ? -88.435 139.239 303.536 1.00 26.90 2351 ALA A C 1
ATOM 703 O O . ALA A 1 88 ? -89.294 139.180 304.404 1.00 26.87 2351 ALA A O 1
ATOM 705 N N . SER A 1 89 ? -87.147 139.441 303.805 1.00 28.55 2352 SER A N 1
ATOM 706 C CA . SER A 1 89 ? -86.635 139.553 305.175 1.00 31.18 2352 SER A CA 1
ATOM 707 C C . SER A 1 89 ? -86.000 140.930 305.338 1.00 33.01 2352 SER A C 1
ATOM 708 O O . SER A 1 89 ? -85.314 141.398 304.439 1.00 32.60 2352 SER A O 1
ATOM 711 N N . ASP A 1 90 ? -86.243 141.598 306.456 1.00 35.37 2353 ASP A N 1
ATOM 712 C CA . ASP A 1 90 ? -85.465 142.795 306.738 1.00 38.22 2353 ASP A CA 1
ATOM 713 C C . ASP A 1 90 ? -84.147 142.313 307.290 1.00 40.90 2353 ASP A C 1
ATOM 714 O O . ASP A 1 90 ? -83.970 141.119 307.520 1.00 40.78 2353 ASP A O 1
ATOM 719 N N . ASN A 1 91 ? -83.219 143.226 307.499 1.00 44.59 2354 ASN A N 1
ATOM 720 C CA . ASN A 1 91 ? -81.896 142.831 307.963 1.00 47.91 2354 ASN A CA 1
ATOM 721 C C . ASN A 1 91 ? -81.673 143.282 309.399 1.00 51.85 2354 ASN A C 1
ATOM 722 O O . ASN A 1 91 ? -80.548 143.510 309.802 1.00 53.71 2354 ASN A O 1
ATOM 727 N N . GLY A 1 92 ? -82.756 143.353 310.175 1.00 53.54 2355 GLY A N 1
ATOM 728 C CA . GLY A 1 92 ? -82.694 143.751 311.577 1.00 57.74 2355 GLY A CA 1
ATOM 729 C C . GLY A 1 92 ? -82.141 142.659 312.468 1.00 60.68 2355 GLY A C 1
ATOM 730 O O . GLY A 1 92 ? -81.863 141.537 312.016 1.00 60.08 2355 GLY A O 1
ATOM 731 N N . SER A 1 93 ? -82.037 142.990 313.749 1.00 65.48 2356 SER A N 1
ATOM 732 C CA . SER A 1 93 ? -81.161 142.281 314.688 1.00 69.86 2356 SER A CA 1
ATOM 733 C C . SER A 1 93 ? -81.627 140.864 315.014 1.00 70.25 2356 SER A C 1
ATOM 734 O O . SER A 1 93 ? -80.840 139.919 314.868 1.00 73.61 2356 SER A O 1
ATOM 737 N N . PRO A 1 94 ? -82.882 140.705 315.487 1.00 67.86 2357 PRO A N 1
ATOM 738 C CA . PRO A 1 94 ? -83.587 139.505 315.037 1.00 63.91 2357 PRO A CA 1
ATOM 739 C C . PRO A 1 94 ? -84.339 139.929 313.780 1.00 58.96 2357 PRO A C 1
ATOM 740 O O . PRO A 1 94 ? -85.136 140.867 313.853 1.00 58.36 2357 PRO A O 1
ATOM 744 N N . PRO A 1 95 ? -84.043 139.309 312.615 1.00 54.73 2358 PRO A N 1
ATOM 745 C CA . PRO A 1 95 ? -84.729 139.779 311.416 1.00 50.95 2358 PRO A CA 1
ATOM 746 C C . PRO A 1 95 ? -86.218 139.431 311.442 1.00 47.89 2358 PRO A C 1
ATOM 747 O O . PRO A 1 95 ? -86.607 138.450 312.067 1.00 48.20 2358 PRO A O 1
ATOM 751 N N . ARG A 1 96 ? -87.031 140.257 310.798 1.00 44.44 2359 ARG A N 1
ATOM 752 C CA . ARG A 1 96 ? -88.430 139.959 310.578 1.00 42.33 2359 ARG A CA 1
ATOM 753 C C . ARG A 1 96 ? -88.611 139.711 309.097 1.00 38.56 2359 ARG A C 1
ATOM 754 O O . ARG A 1 96 ? -87.979 140.359 308.251 1.00 36.90 2359 ARG A O 1
ATOM 762 N N . ALA A 1 97 ? -89.484 138.771 308.783 1.00 36.34 2360 ALA A N 1
ATOM 763 C CA . ALA A 1 97 ? -89.665 138.354 307.421 1.00 33.33 2360 ALA A CA 1
ATOM 764 C C . ALA A 1 97 ? -91.102 137.971 307.166 1.00 31.42 2360 ALA A C 1
ATOM 765 O O . ALA A 1 97 ? -91.854 137.703 308.081 1.00 31.93 2360 ALA A O 1
ATOM 767 N N . ALA A 1 98 ? -91.475 137.983 305.895 1.00 28.81 2361 ALA A N 1
ATOM 768 C CA . ALA A 1 98 ? -92.743 137.457 305.461 1.00 27.31 2361 ALA A CA 1
ATOM 769 C C . ALA A 1 98 ? -92.480 136.544 304.275 1.00 25.22 2361 ALA A C 1
ATOM 770 O O . ALA A 1 98 ? -9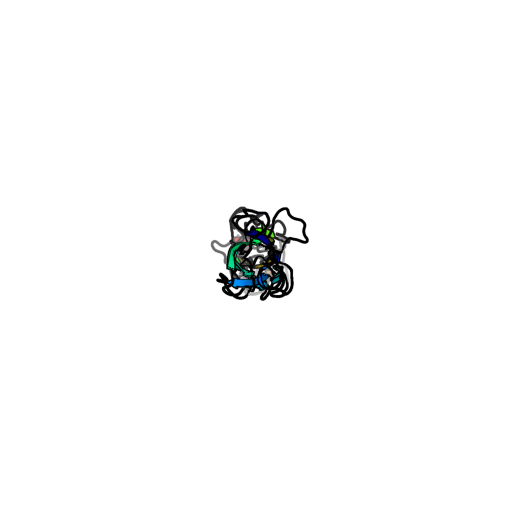1.460 136.673 303.611 1.00 23.89 2361 ALA A O 1
ATOM 772 N N . GLU A 1 99 ? -93.423 135.633 304.045 1.00 24.35 2362 GLU A N 1
ATOM 773 C CA . GLU A 1 99 ? -93.355 134.680 302.966 1.00 23.19 2362 GLU A CA 1
ATOM 774 C C . GLU A 1 99 ? -94.681 134.615 302.250 1.00 21.94 2362 GLU A C 1
ATOM 775 O O . GLU A 1 99 ? -95.723 134.814 302.847 1.00 22.26 2362 GLU A O 1
ATOM 781 N N . ILE A 1 100 ? -94.633 134.342 300.959 1.00 20.17 2363 ILE A N 1
ATOM 782 C CA . ILE A 1 100 ? -95.844 134.269 300.178 1.00 19.60 2363 ILE A CA 1
ATOM 783 C C . ILE A 1 100 ? -95.674 133.269 299.036 1.00 18.65 2363 ILE A C 1
ATOM 784 O O . ILE A 1 100 ? -94.574 133.142 298.495 1.00 17.90 2363 ILE A O 1
ATOM 789 N N . PRO A 1 101 ? -96.756 132.583 298.646 1.00 19.14 2364 PRO A N 1
ATOM 790 C CA . PRO A 1 101 ? -96.644 131.687 297.503 1.00 18.17 2364 PRO A CA 1
ATOM 791 C C . PRO A 1 101 ? -96.734 132.389 296.173 1.00 17.03 2364 PRO A C 1
ATOM 792 O O . PRO A 1 101 ? -97.446 133.419 296.025 1.00 16.76 2364 PRO A O 1
ATOM 796 N N . VAL A 1 102 ? -96.046 131.798 295.204 1.00 15.93 2365 VAL A N 1
ATOM 797 C CA . VAL A 1 102 ? -96.149 132.190 293.807 1.00 15.56 2365 VAL A CA 1
ATOM 798 C C . VAL A 1 102 ? -96.549 130.977 292.984 1.00 15.56 2365 VAL A C 1
ATOM 799 O O . VAL A 1 102 ? -96.026 129.871 293.189 1.00 15.19 2365 VAL A O 1
ATOM 803 N N . TYR A 1 103 ? -97.478 131.201 292.057 1.00 15.73 2366 TYR A N 1
ATOM 804 C CA . TYR A 1 103 ? -97.963 130.139 291.166 1.00 16.16 2366 TYR A CA 1
ATOM 805 C C . TYR A 1 103 ? -97.805 130.630 289.712 1.00 15.81 2366 TYR A C 1
ATOM 806 O O . TYR A 1 103 ? -98.579 131.481 289.258 1.00 15.44 2366 TYR A O 1
ATOM 815 N N . LEU A 1 104 ? -96.816 130.091 288.997 1.00 15.32 2367 LEU A N 1
ATOM 816 C CA . LEU A 1 104 ? -96.639 130.437 287.600 1.00 15.34 2367 LEU A CA 1
ATOM 817 C C . LEU A 1 104 ? -97.323 129.402 286.722 1.00 15.59 2367 LEU A C 1
ATOM 818 O O . LEU A 1 104 ? -97.004 128.204 286.777 1.00 15.28 2367 LEU A O 1
ATOM 823 N N . GLU A 1 105 ? -98.268 129.877 285.925 1.00 15.54 2368 GLU A N 1
ATOM 824 C CA . GLU A 1 105 ? -99.128 129.039 285.094 1.00 16.52 2368 GLU A CA 1
ATOM 825 C C . GLU A 1 105 ? -98.453 128.881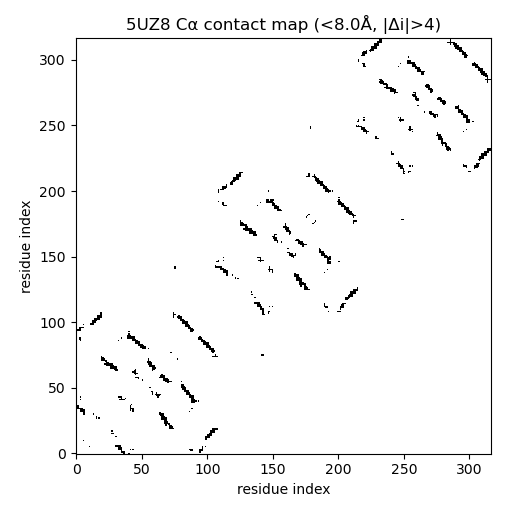 283.738 1.00 15.19 2368 GLU A C 1
ATOM 826 O O . GLU A 1 105 ? 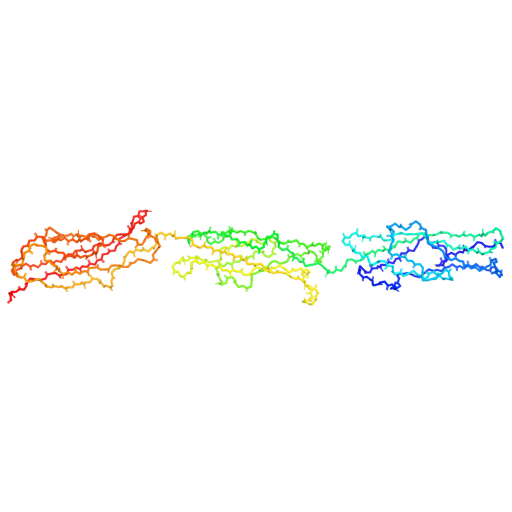-98.334 129.839 282.984 1.00 14.42 2368 GLU A O 1
ATOM 832 N N . ILE A 1 106 ? -97.972 127.683 283.448 1.00 14.97 2369 ILE A N 1
ATOM 833 C CA . ILE A 1 106 ? -97.272 127.465 282.184 1.00 14.54 2369 ILE A CA 1
ATOM 834 C C . ILE A 1 106 ? -98.299 127.369 281.045 1.00 14.76 2369 ILE A C 1
ATOM 835 O O . ILE A 1 106 ? -99.335 126.714 281.179 1.00 15.50 2369 ILE A O 1
ATOM 840 N N . VAL A 1 107 ? -97.997 128.018 279.921 1.00 14.55 2370 VAL A N 1
ATOM 841 C CA . VAL A 1 107 ? -98.912 128.100 278.780 1.00 14.96 2370 VAL A CA 1
ATOM 842 C C . VAL A 1 107 ? -98.329 127.268 277.650 1.00 14.48 2370 VAL A C 1
ATOM 843 O O . VAL A 1 107 ? -97.156 127.427 277.288 1.00 13.73 2370 VAL A O 1
ATOM 847 N N . ASP A 1 108 ? -99.148 126.369 277.119 1.00 14.44 2371 ASP A N 1
ATOM 848 C CA . ASP A 1 108 ? -98.761 125.512 276.001 1.00 14.51 2371 ASP A CA 1
ATOM 849 C C . ASP A 1 108 ? -98.558 126.364 274.751 1.00 14.49 2371 ASP A C 1
ATOM 850 O O . ASP A 1 108 ? -99.394 127.229 274.425 1.00 14.83 2371 ASP A O 1
ATOM 855 N N . ILE A 1 109 ? -97.492 126.083 274.024 1.00 14.41 2372 ILE A N 1
ATOM 856 C CA . ILE A 1 109 ? -97.320 126.571 272.643 1.00 14.87 2372 ILE A CA 1
ATOM 857 C C . ILE A 1 109 ? -97.314 125.376 271.688 1.00 15.11 2372 ILE A C 1
ATOM 858 O O . ILE A 1 109 ? -97.110 124.233 272.101 1.00 14.95 2372 ILE A O 1
ATOM 863 N N . ASN A 1 110 ? -97.542 125.636 270.413 1.00 15.48 2373 ASN A N 1
ATOM 864 C CA . ASN A 1 110 ? -97.634 124.588 269.436 1.00 16.39 2373 ASN A CA 1
ATOM 865 C C . ASN A 1 110 ? -96.247 124.209 268.933 1.00 16.53 2373 ASN A C 1
ATOM 866 O O . ASN A 1 110 ? -95.870 124.520 267.791 1.00 17.17 2373 ASN A O 1
ATOM 871 N N . ASP A 1 111 ? -95.510 123.499 269.789 1.00 14.16 2374 ASP A N 1
ATOM 872 C CA . ASP A 1 111 ? -94.125 123.114 269.495 1.00 15.44 2374 ASP A CA 1
ATOM 873 C C . ASP A 1 111 ? -93.926 121.624 269.165 1.00 15.17 2374 ASP A C 1
ATOM 874 O O . ASP A 1 111 ? -92.779 121.180 269.015 1.00 16.42 2374 ASP A O 1
ATOM 879 N N . ASN A 1 112 ? -95.006 120.868 269.032 1.00 14.04 2375 ASN A N 1
ATOM 880 C CA . ASN A 1 112 ? -94.913 119.477 268.600 1.00 14.53 2375 ASN A CA 1
ATOM 881 C C . ASN A 1 112 ? -95.712 119.256 267.311 1.00 14.44 2375 ASN A C 1
ATOM 882 O O . ASN A 1 112 ? -96.860 119.703 267.199 1.00 13.87 2375 ASN A O 1
ATOM 887 N N . ASN A 1 113 ? -95.106 118.549 266.369 1.00 15.58 2376 ASN A N 1
ATOM 888 C CA . ASN A 1 113 ? -95.779 118.177 265.129 1.00 15.84 2376 ASN A CA 1
ATOM 889 C C . ASN A 1 113 ? -96.597 116.928 265.373 1.00 15.40 2376 ASN A C 1
ATOM 890 O O . ASN A 1 113 ? -96.169 116.075 266.158 1.00 15.52 2376 ASN A O 1
ATOM 895 N N . PRO A 1 114 ? -97.676 116.742 264.582 1.00 14.40 2377 PRO A N 1
ATOM 896 C CA . PRO A 1 114 ? -98.264 115.392 264.538 1.00 14.14 2377 PRO A CA 1
ATOM 897 C C . PRO A 1 114 ? -97.268 114.431 263.932 1.00 14.48 2377 PRO A C 1
ATOM 898 O O . PRO A 1 114 ? -96.562 114.788 262.971 1.00 15.02 2377 PRO A O 1
ATOM 902 N N . ILE A 1 115 ? -97.162 113.259 264.517 1.00 14.71 2378 ILE A N 1
ATOM 903 C CA . ILE A 1 115 ? -96.162 112.245 264.132 1.00 15.77 2378 ILE A CA 1
ATOM 904 C C . ILE A 1 115 ? -96.914 110.962 263.863 1.00 15.42 2378 ILE A C 1
ATOM 905 O O . ILE A 1 115 ? -97.646 110.478 264.732 1.00 14.32 2378 ILE A O 1
ATOM 910 N N . PHE A 1 116 ? -96.754 110.423 262.651 1.00 15.54 2379 PHE A N 1
ATOM 911 C CA . PHE A 1 116 ? -97.439 109.171 262.296 1.00 16.00 2379 PHE A CA 1
ATOM 912 C C . PHE A 1 116 ? -96.949 107.982 263.087 1.00 17.78 2379 PHE A C 1
ATOM 913 O O . PHE A 1 116 ? -95.770 107.921 263.416 1.00 18.55 2379 PHE A O 1
ATOM 921 N N . ASP A 1 117 ? -97.844 107.061 263.426 1.00 18.23 2380 ASP A N 1
ATOM 922 C CA A ASP A 1 117 ? -97.544 105.892 264.261 0.50 19.68 2380 ASP A CA 1
ATOM 923 C CA B ASP A 1 117 ? -97.403 105.948 264.262 0.50 20.21 2380 ASP A CA 1
ATOM 924 C C . ASP A 1 117 ? -96.694 104.836 263.489 1.00 20.69 2380 ASP A C 1
ATOM 925 O O . ASP A 1 117 ? -96.100 103.956 264.101 1.00 22.63 2380 ASP A O 1
ATOM 934 N N . GLN A 1 118 ? -96.674 104.896 262.150 1.00 19.65 2381 GLN A N 1
ATOM 935 C CA . GLN A 1 118 ? -95.835 103.986 261.327 1.00 21.32 2381 GLN A CA 1
ATOM 936 C C . GLN A 1 118 ? -95.015 104.822 260.374 1.00 21.05 2381 GLN A C 1
ATOM 937 O O . GLN A 1 118 ? -95.427 105.937 260.034 1.00 19.82 2381 GLN A O 1
ATOM 943 N N . PRO A 1 119 ? -93.866 104.289 259.923 1.00 22.02 2382 PRO A N 1
ATOM 944 C CA . PRO A 1 119 ? -93.041 104.988 258.924 1.00 22.09 2382 PRO A CA 1
ATOM 945 C C . PRO A 1 119 ? -93.661 104.963 257.513 1.00 20.87 2382 PRO A C 1
ATOM 946 O O . PRO A 1 119 ? -93.320 105.789 256.681 1.00 21.05 2382 PRO A O 1
ATOM 950 N N . SER A 1 120 ? -94.555 104.008 257.283 1.00 19.61 2383 SER A N 1
ATOM 951 C CA A SER A 1 120 ? -95.307 103.923 256.050 0.50 18.86 2383 SER A CA 1
ATOM 952 C CA B SER A 1 120 ? -95.154 103.739 256.002 0.50 19.10 2383 SER A CA 1
ATOM 953 C C . SER A 1 120 ? -96.436 102.940 256.258 1.00 18.23 2383 SER A C 1
ATOM 954 O O . SER A 1 120 ? -96.525 102.282 257.309 1.00 19.20 2383 SER A O 1
ATOM 959 N N . TYR A 1 121 ? -97.379 102.952 255.318 1.00 17.16 2384 TYR A N 1
ATOM 960 C CA . TYR A 1 121 ? -98.569 102.083 255.386 1.00 16.40 2384 TYR A CA 1
ATOM 961 C C . TYR A 1 121 ? -98.703 101.377 254.083 1.00 16.62 2384 TYR A C 1
ATOM 962 O O . TYR A 1 121 ? -98.303 101.920 253.044 1.00 16.85 2384 TYR A O 1
ATOM 971 N N . GLN A 1 122 ? -99.259 100.172 254.104 1.00 16.52 2385 GLN A N 1
ATOM 972 C CA . GLN A 1 122 ? -99.491 99.431 252.866 1.00 16.73 2385 GLN A CA 1
ATOM 973 C C . GLN A 1 122 ? -100.623 98.428 253.035 1.00 16.75 2385 GLN A C 1
ATOM 974 O O . GLN A 1 122 ? -100.725 97.774 254.089 1.00 15.92 2385 GLN A O 1
ATOM 980 N N . GLU A 1 123 ? -101.478 98.350 252.020 1.00 16.41 2386 GLU A N 1
ATOM 981 C CA . GLU A 1 123 ? -102.469 97.277 251.933 1.00 17.89 2386 GLU A CA 1
ATOM 982 C C . GLU A 1 123 ? -102.605 96.822 250.498 1.00 16.75 2386 GLU A C 1
ATOM 983 O O . GLU A 1 123 ? -102.281 97.574 249.579 1.00 15.74 2386 GLU A O 1
ATOM 989 N N . ALA A 1 124 ? -103.108 95.609 250.329 1.00 16.51 2387 ALA A N 1
ATOM 990 C CA . ALA A 1 124 ? -103.427 95.074 249.009 1.00 16.31 2387 ALA A CA 1
ATOM 991 C C . ALA A 1 124 ? -104.910 94.831 248.967 1.00 16.67 2387 ALA A C 1
ATOM 992 O O . ALA A 1 124 ? -105.484 94.270 249.933 1.00 17.37 2387 ALA A O 1
ATOM 994 N N . VAL A 1 125 ? -105.538 95.210 247.868 1.00 15.52 2388 VAL A N 1
ATOM 995 C CA . VAL A 1 125 ? -106.969 95.037 247.705 1.00 16.09 2388 VAL A CA 1
ATOM 996 C C . VAL A 1 125 ? -107.232 94.498 246.330 1.00 15.80 2388 VAL A C 1
ATOM 997 O O . VAL A 1 125 ? -106.506 94.833 245.411 1.00 15.37 2388 VAL A O 1
ATOM 1001 N N . PHE A 1 126 ? -108.294 93.722 246.178 1.00 15.93 2389 PHE A N 1
ATOM 1002 C CA . PHE A 1 126 ? -108.689 93.246 244.855 1.00 16.05 2389 PHE A CA 1
ATOM 1003 C C . PHE A 1 126 ? -109.312 94.390 244.061 1.00 15.40 2389 PHE A C 1
ATOM 1004 O O . PHE A 1 126 ? -109.962 95.266 244.611 1.00 15.35 2389 PHE A O 1
ATOM 1012 N N . GLU A 1 127 ? -109.075 94.382 242.759 1.00 14.84 2390 GLU A N 1
ATOM 1013 C CA . GLU A 1 127 ? -109.576 95.414 241.866 1.00 14.96 2390 GLU A CA 1
ATOM 1014 C C . GLU A 1 127 ? -111.090 95.548 241.843 1.00 15.74 2390 GLU A C 1
ATOM 1015 O O . GLU A 1 127 ? -111.604 96.619 241.469 1.00 16.28 2390 GLU A O 1
ATOM 1021 N N . ASP A 1 128 ? -111.811 94.522 242.298 1.00 16.10 2391 ASP A N 1
ATOM 1022 C CA . ASP A 1 128 ? -113.274 94.605 242.371 1.00 18.00 2391 ASP A CA 1
ATOM 1023 C C . ASP A 1 128 ? -113.801 95.080 243.738 1.00 17.84 2391 ASP A C 1
ATOM 1024 O O . ASP A 1 128 ? -114.995 94.969 244.030 1.00 18.70 2391 ASP A O 1
ATOM 1029 N N . ILE A 1 129 ? -112.910 95.566 244.595 1.00 17.06 2392 ILE A N 1
ATOM 1030 C CA . ILE A 1 129 ? -113.301 96.112 245.899 1.00 17.25 2392 ILE A CA 1
ATOM 1031 C C . ILE A 1 129 ? -114.415 97.160 245.748 1.00 18.06 2392 ILE A C 1
ATOM 1032 O O . ILE A 1 129 ? -114.355 98.007 244.853 1.00 17.78 2392 ILE A O 1
ATOM 1037 N N . ALA A 1 130 ? -115.411 97.098 246.620 1.00 18.98 2393 ALA A N 1
ATOM 1038 C CA . ALA A 1 130 ? -116.582 97.969 246.511 1.00 20.44 2393 ALA A CA 1
ATOM 1039 C C . ALA A 1 130 ? -116.242 99.428 246.818 1.00 20.04 2393 ALA A C 1
ATOM 1040 O O . ALA A 1 130 ? -115.506 99.706 247.764 1.00 19.03 2393 ALA A O 1
ATOM 1042 N N . VAL A 1 131 ? -116.821 100.349 246.042 1.00 21.24 2394 VAL A N 1
ATOM 1043 C CA . VAL A 1 131 ? -116.718 101.788 246.344 1.00 21.76 2394 VAL A CA 1
ATOM 1044 C C . VAL A 1 131 ? -117.222 102.016 247.760 1.00 22.39 2394 VAL A C 1
ATOM 1045 O O . VAL A 1 131 ? -118.206 101.397 248.195 1.00 23.28 2394 VAL A O 1
ATOM 1049 N N . GLY A 1 132 ? -116.509 102.861 248.496 1.00 21.71 2395 GLY A N 1
ATOM 1050 C CA . GLY A 1 132 ? -116.828 103.115 249.901 1.00 22.21 2395 GLY A CA 1
ATOM 1051 C C . GLY A 1 132 ? -116.100 102.263 250.944 1.00 21.28 2395 GLY A C 1
ATOM 1052 O O . GLY A 1 132 ? -116.180 102.572 252.139 1.00 21.57 2395 GLY A O 1
ATOM 1053 N N . THR A 1 133 ? -115.422 101.192 250.511 1.00 19.95 2396 THR A N 1
ATOM 1054 C CA . THR A 1 133 ? -114.796 100.286 251.424 1.00 19.46 2396 THR A CA 1
ATOM 1055 C C . THR A 1 133 ? -113.590 100.976 252.055 1.00 18.11 2396 THR A C 1
ATOM 1056 O O . THR A 1 133 ? -112.807 101.617 251.363 1.00 16.40 2396 THR A O 1
ATOM 1060 N N . VAL A 1 134 ? -113.469 100.877 253.378 1.00 18.02 2397 VAL A N 1
ATOM 1061 C CA . VAL A 1 134 ? -112.291 101.381 254.046 1.00 17.61 2397 VAL A CA 1
ATOM 1062 C C . VAL A 1 134 ? -111.168 100.374 253.852 1.00 17.68 2397 VAL A C 1
ATOM 1063 O O . VAL A 1 134 ? -111.337 99.175 254.114 1.00 18.67 2397 VAL A O 1
ATOM 1067 N N . ILE A 1 135 ? -110.031 100.866 253.431 1.00 17.15 2398 ILE A N 1
ATOM 1068 C CA . ILE A 1 135 ? -108.867 100.021 253.141 1.00 18.19 2398 ILE A CA 1
ATOM 1069 C C . ILE A 1 135 ? -107.913 99.938 254.329 1.00 18.19 2398 ILE A C 1
ATOM 1070 O O . ILE A 1 135 ? -107.425 98.860 254.657 1.00 17.94 2398 ILE A O 1
ATOM 1075 N N . LEU A 1 136 ? -107.613 101.089 254.927 1.00 17.97 2399 LEU A N 1
ATOM 1076 C CA . LEU A 1 136 ? -106.753 101.136 256.106 1.00 19.10 2399 LEU A CA 1
ATOM 1077 C C . LEU A 1 136 ? -106.985 102.454 256.838 1.00 18.60 2399 LEU A C 1
ATOM 1078 O O . LEU A 1 136 ? -107.605 103.365 256.302 1.00 17.78 2399 LEU A O 1
ATOM 1083 N N . ARG A 1 137 ? -106.481 102.520 258.059 1.00 18.29 2400 ARG A N 1
ATOM 1084 C CA A ARG A 1 137 ? -106.547 103.730 258.852 0.50 17.81 2400 ARG A CA 1
ATOM 1085 C CA B ARG A 1 137 ? -106.551 103.728 258.874 0.50 18.57 2400 ARG A CA 1
ATOM 1086 C C . ARG A 1 137 ? -105.119 104.172 259.177 1.00 17.67 2400 ARG A C 1
ATOM 1087 O O . ARG A 1 137 ? -104.323 103.378 259.642 1.00 17.12 2400 ARG A O 1
ATOM 1102 N N . VAL A 1 138 ? -104.811 105.434 258.919 1.00 16.94 2401 VAL A N 1
ATOM 1103 C CA . VAL A 1 138 ? -103.567 106.044 259.341 1.00 16.69 2401 VAL A CA 1
ATOM 1104 C C . VAL A 1 138 ? -103.824 106.808 260.635 1.00 16.39 2401 VAL A C 1
ATOM 1105 O O . VAL A 1 138 ? -104.909 107.369 260.824 1.00 15.51 2401 VAL A O 1
ATOM 1109 N N . THR A 1 139 ? -102.826 106.819 261.524 1.00 16.44 2402 THR A N 1
ATOM 1110 C CA . THR A 1 139 ? -102.949 107.543 262.778 1.00 15.76 2402 THR A CA 1
ATOM 1111 C C . THR A 1 139 ? -101.636 108.276 263.060 1.00 14.73 2402 THR A C 1
ATOM 1112 O O . THR A 1 139 ? -100.541 107.673 262.999 1.00 14.75 2402 THR A O 1
ATOM 1116 N N . ALA A 1 140 ? -101.764 109.554 263.385 1.00 13.47 2403 ALA A N 1
ATOM 1117 C CA . ALA A 1 140 ? -100.686 110.366 263.945 1.00 13.61 2403 ALA A CA 1
ATOM 1118 C C . ALA A 1 140 ? -101.049 110.795 265.375 1.00 13.33 2403 ALA A C 1
ATOM 1119 O O . ALA A 1 140 ? -102.216 110.759 265.746 1.00 13.17 2403 ALA A O 1
ATOM 1121 N N . THR A 1 141 ? -100.052 111.161 266.185 1.00 13.33 2404 THR A N 1
ATOM 1122 C CA . THR A 1 141 ? -100.307 111.665 267.523 1.00 13.16 2404 THR A CA 1
ATOM 1123 C C . THR A 1 141 ? -99.617 112.992 267.696 1.00 13.12 2404 THR A C 1
ATOM 1124 O O . THR A 1 141 ? -98.621 113.268 267.016 1.00 13.17 2404 THR A O 1
ATOM 1128 N N . ASP A 1 142 ? -100.137 113.811 268.593 1.00 13.07 2405 ASP A N 1
ATOM 1129 C CA . ASP A 1 142 ? -99.585 115.152 268.804 1.00 13.01 2405 ASP A CA 1
ATOM 1130 C C . ASP A 1 142 ? -99.472 115.405 270.318 1.00 13.39 2405 ASP A C 1
ATOM 1131 O O . ASP A 1 142 ? -100.455 115.343 271.047 1.00 13.09 2405 ASP A O 1
ATOM 1136 N N . ALA A 1 143 ? -98.260 115.709 270.758 1.00 13.79 2406 ALA A N 1
ATOM 1137 C CA . ALA A 1 143 ? -97.947 115.875 272.181 1.00 14.13 2406 ALA A CA 1
ATOM 1138 C C . ALA A 1 143 ? -98.380 117.193 272.848 1.00 14.02 2406 ALA A C 1
ATOM 1139 O O . ALA A 1 143 ? -98.286 117.302 274.064 1.00 13.69 2406 ALA A O 1
ATOM 1141 N N . ASP A 1 144 ? -98.905 118.158 272.088 1.00 13.39 2407 ASP A N 1
ATOM 1142 C CA . ASP A 1 144 ? -99.418 119.394 272.671 1.00 13.83 2407 ASP A CA 1
ATOM 1143 C C . ASP A 1 144 ? -100.798 119.159 273.310 1.00 13.93 2407 ASP A C 1
ATOM 1144 O O . ASP A 1 144 ? -101.207 118.004 273.518 1.00 14.54 2407 ASP A O 1
ATOM 1149 N N . SER A 1 145 ? -101.475 120.243 273.631 1.00 14.49 2408 SER A N 1
ATOM 1150 C CA . SER A 1 145 ? -102.770 120.224 274.271 1.00 14.96 2408 SER A CA 1
ATOM 1151 C C . SER A 1 145 ? -103.787 121.076 273.503 1.00 14.77 2408 SER A C 1
ATOM 1152 O O . SER A 1 145 ? -103.441 121.953 272.713 1.00 14.63 2408 SER A O 1
ATOM 1155 N N . GLY A 1 146 ? -105.053 120.776 273.730 1.00 14.84 2409 GLY A N 1
ATOM 1156 C CA . GLY A 1 146 ? -106.129 121.565 273.163 1.00 15.01 2409 GLY A CA 1
ATOM 1157 C C . GLY A 1 146 ? -106.027 121.595 271.646 1.00 14.42 2409 GLY A C 1
ATOM 1158 O O . GLY A 1 146 ? -105.738 120.590 271.050 1.00 13.81 2409 GLY A O 1
ATOM 1159 N N . ASN A 1 147 ? -106.309 122.748 271.051 1.00 14.91 2410 ASN A N 1
ATOM 1160 C CA . ASN A 1 147 ? -106.337 122.873 269.572 1.00 15.17 2410 ASN A CA 1
ATOM 1161 C C . ASN A 1 147 ? -105.005 122.526 268.918 1.00 14.31 2410 ASN A C 1
ATOM 1162 O O . ASN A 1 147 ? -104.978 121.987 267.817 1.00 13.52 2410 ASN A O 1
ATOM 1167 N N . PHE A 1 148 ? -103.913 122.813 269.622 1.00 13.71 2411 PHE A N 1
ATOM 1168 C CA . PHE A 1 148 ? -102.593 122.504 269.137 1.00 13.97 2411 PHE A CA 1
ATOM 1169 C C . PHE A 1 148 ? -102.303 121.019 268.969 1.00 13.43 2411 PHE A C 1
ATOM 1170 O O . PHE A 1 148 ? -101.305 120.653 268.328 1.00 13.84 2411 PHE A O 1
ATOM 1178 N N . ALA A 1 149 ? -103.149 120.158 269.537 1.00 13.59 2412 ALA A N 1
ATOM 1179 C CA . ALA A 1 149 ? -102.994 118.693 269.403 1.00 13.32 2412 ALA A CA 1
ATOM 1180 C C . ALA A 1 149 ? -104.154 118.025 268.633 1.00 13.83 2412 ALA A C 1
ATOM 1181 O O . ALA A 1 149 ? -104.194 116.781 268.539 1.00 15.09 2412 ALA A O 1
ATOM 1183 N N . LEU A 1 150 ? -105.074 118.826 268.094 1.00 13.95 2413 LEU A N 1
ATOM 1184 C CA . LEU A 1 150 ? -106.110 118.315 267.231 1.00 14.08 2413 LEU A CA 1
ATOM 1185 C C . LEU A 1 150 ? -105.526 118.167 265.842 1.00 13.44 2413 LEU A C 1
ATOM 1186 O O . LEU A 1 150 ? -104.819 119.062 265.385 1.00 13.50 2413 LEU A O 1
ATOM 1191 N N . ILE A 1 151 ? -105.820 117.034 265.207 1.00 13.06 2414 ILE A N 1
ATOM 1192 C CA . ILE A 1 151 ? -105.218 116.614 263.949 1.00 13.13 2414 ILE A CA 1
ATOM 1193 C C . ILE A 1 151 ? -106.267 116.523 262.830 1.00 13.96 2414 ILE A C 1
ATOM 1194 O O . ILE A 1 151 ? -107.307 115.941 263.009 1.00 14.26 2414 ILE A O 1
ATOM 1199 N N . GLU A 1 152 ? -105.960 117.119 261.682 1.00 13.93 2415 GLU A N 1
ATOM 1200 C CA . GLU A 1 152 ? -106.787 117.075 260.482 1.00 14.72 2415 GLU A CA 1
ATOM 1201 C C . GLU A 1 152 ? -105.992 116.270 259.432 1.00 14.02 2415 GLU A C 1
ATOM 1202 O O . GLU A 1 152 ? -104.885 116.664 259.084 1.00 13.57 2415 GLU A O 1
ATOM 1208 N N . TYR A 1 153 ? -106.527 115.119 259.008 1.00 13.12 2416 TYR A N 1
ATOM 1209 C CA . TYR A 1 153 ? -105.943 114.294 257.944 1.00 12.94 2416 TYR A CA 1
ATOM 1210 C C . TYR A 1 153 ? -106.372 114.725 256.560 1.00 13.53 2416 TYR A C 1
ATOM 1211 O O . TYR A 1 153 ? -107.504 115.160 256.348 1.00 13.98 2416 TYR A O 1
ATOM 1220 N N . SER A 1 154 ? -105.465 114.617 255.611 1.00 13.60 2417 SER A N 1
ATOM 1221 C CA . SER A 1 154 ? -105.801 114.861 254.210 1.00 14.58 2417 SER A CA 1
ATOM 1222 C C . SER A 1 154 ? -104.916 113.976 253.315 1.00 14.91 2417 SER A C 1
ATOM 1223 O O . SER A 1 154 ? -103.990 113.344 253.787 1.00 14.06 2417 SER A O 1
ATOM 1226 N N . LEU A 1 155 ? -105.276 113.891 252.040 1.00 16.30 2418 LEU A N 1
ATOM 1227 C CA . LEU A 1 155 ? -104.455 113.218 251.026 1.00 17.03 2418 LEU A CA 1
ATOM 1228 C C . LEU A 1 155 ? -104.026 114.314 250.097 1.00 18.66 2418 LEU A C 1
ATOM 1229 O O . LEU A 1 155 ? -104.828 115.178 249.726 1.00 18.34 2418 LEU A O 1
ATOM 1234 N N . VAL A 1 156 ? -102.745 114.328 249.738 1.00 19.61 2419 VAL A N 1
ATOM 1235 C CA . VAL A 1 156 ? -102.251 115.311 248.814 1.00 22.62 2419 VAL A CA 1
ATOM 1236 C C . VAL A 1 156 ? -102.915 115.136 247.437 1.00 24.10 2419 VAL A C 1
ATOM 1237 O O . VAL A 1 156 ? -103.260 116.109 246.797 1.00 24.67 2419 VAL A O 1
ATOM 1241 N N . ASP A 1 157 ? -103.116 113.900 247.000 1.00 24.43 2420 ASP A N 1
ATOM 1242 C CA . ASP A 1 157 ? -103.803 113.646 245.717 1.00 26.55 2420 ASP A CA 1
ATOM 1243 C C . ASP A 1 157 ? -104.276 112.187 245.684 1.00 25.78 2420 ASP A C 1
ATOM 1244 O O . ASP A 1 157 ? -103.507 111.257 245.372 1.00 26.45 2420 ASP A O 1
ATOM 1249 N N . GLY A 1 158 ? -105.559 112.012 245.980 1.00 24.72 2421 GLY A N 1
ATOM 1250 C CA . GLY A 1 158 ? -106.200 110.725 245.908 1.00 22.80 2421 GLY A CA 1
ATOM 1251 C C . GLY A 1 158 ? -106.455 110.207 244.506 1.00 22.21 2421 GLY A C 1
ATOM 1252 O O . GLY A 1 158 ? -106.898 109.072 244.380 1.00 20.42 2421 GLY A O 1
ATOM 1253 N N . GLU A 1 159 ? -106.217 111.051 243.484 1.00 23.57 2422 GLU A N 1
ATOM 1254 C CA . GLU A 1 159 ? -106.365 110.708 242.063 1.00 24.89 2422 GLU A CA 1
ATOM 1255 C C . GLU A 1 159 ? -107.837 110.450 241.672 1.00 24.14 2422 GLU A C 1
ATOM 1256 O O . GLU A 1 159 ? -108.132 109.873 240.629 1.00 22.61 2422 GLU A O 1
ATOM 1262 N N . GLY A 1 160 ? -108.749 110.905 242.526 1.00 22.81 2423 GLY A N 1
ATOM 1263 C CA . GLY A 1 160 ? -110.160 110.567 242.386 1.00 23.00 2423 GLY A CA 1
ATOM 1264 C C . GLY A 1 160 ? -110.498 109.117 242.686 1.00 21.10 2423 GLY A C 1
ATOM 1265 O O . GLY A 1 160 ? -111.665 108.730 242.523 1.00 20.72 2423 GLY A O 1
ATOM 1266 N N . LYS A 1 161 ? -109.513 108.324 243.145 1.00 19.51 2424 LYS A N 1
ATOM 1267 C CA . LYS A 1 161 ? -109.724 106.917 243.437 1.00 18.77 2424 LYS A CA 1
ATOM 1268 C C . LYS A 1 161 ? -109.877 106.632 244.929 1.00 17.58 2424 LYS A C 1
ATOM 1269 O O . LYS A 1 161 ? -110.522 105.645 245.279 1.00 17.07 2424 LYS A O 1
ATOM 1275 N N . PHE A 1 162 ? -109.234 107.438 245.767 1.00 16.21 2425 PHE A N 1
ATOM 1276 C CA . PHE A 1 162 ? -109.236 107.274 247.217 1.00 15.59 2425 PHE A CA 1
ATOM 1277 C C . PHE A 1 162 ? -109.529 108.586 247.926 1.00 15.83 2425 PHE A C 1
ATOM 1278 O O . PHE A 1 162 ? -109.227 109.678 247.413 1.00 15.86 2425 PHE A O 1
ATOM 1286 N N . ALA A 1 163 ? -110.097 108.452 249.120 1.00 15.27 2426 ALA A N 1
ATOM 1287 C CA . ALA A 1 163 ? -110.398 109.580 249.970 1.00 15.94 2426 ALA A CA 1
ATOM 1288 C C . ALA A 1 163 ? -110.076 109.223 251.402 1.00 15.28 2426 ALA A C 1
ATOM 1289 O O . ALA A 1 163 ? -110.060 108.046 251.790 1.00 14.97 2426 ALA A O 1
ATOM 1291 N N . ILE A 1 164 ? -109.792 110.237 252.185 1.00 14.68 2427 ILE A N 1
ATOM 1292 C CA . ILE A 1 164 ? -109.487 110.039 253.595 1.00 14.21 2427 ILE A CA 1
ATOM 1293 C C . ILE A 1 164 ? -110.466 110.809 254.437 1.00 14.34 2427 ILE A C 1
ATOM 1294 O O . ILE A 1 164 ? -110.866 111.927 254.073 1.00 14.72 2427 ILE A O 1
ATOM 1299 N N . ASN A 1 165 ? -110.892 110.209 255.545 1.00 13.74 2428 ASN A N 1
ATOM 1300 C CA . ASN A 1 165 ? -111.720 110.924 256.497 1.00 14.11 2428 ASN A CA 1
ATOM 1301 C C . ASN A 1 165 ? -110.823 111.833 257.347 1.00 13.34 2428 ASN A C 1
ATOM 1302 O O . ASN A 1 165 ? -109.865 111.376 257.949 1.00 12.70 2428 ASN A O 1
ATOM 1307 N N . PRO A 1 166 ? -111.076 113.138 257.339 1.00 13.91 2429 PRO A N 1
ATOM 1308 C CA . PRO A 1 166 ? -110.197 114.052 258.062 1.00 13.70 2429 PRO A CA 1
ATOM 1309 C C . PRO A 1 166 ? -110.140 113.847 259.559 1.00 13.12 2429 PRO A C 1
ATOM 1310 O O . PRO A 1 166 ? -109.188 114.323 260.166 1.00 13.53 2429 PRO A O 1
ATOM 1314 N N . ASN A 1 167 ? -111.124 113.175 260.149 1.00 13.25 2430 ASN A N 1
ATOM 1315 C CA . ASN A 1 167 ? -111.089 112.889 261.599 1.00 13.41 2430 ASN A CA 1
ATOM 1316 C C . ASN A 1 167 ? -110.423 111.557 261.929 1.00 13.47 2430 ASN A C 1
ATOM 1317 O O . ASN A 1 167 ? -109.529 111.516 262.760 1.00 13.19 2430 ASN A O 1
ATOM 1322 N N . THR A 1 168 ? -110.855 110.490 261.258 1.00 14.14 2431 THR A N 1
ATOM 1323 C CA . THR A 1 168 ? -110.418 109.141 261.633 1.00 14.54 2431 THR A CA 1
ATOM 1324 C C . THR A 1 168 ? -109.115 108.741 260.984 1.00 14.12 2431 THR A C 1
ATOM 1325 O O . THR A 1 168 ? -108.439 107.821 261.467 1.00 14.59 2431 THR A O 1
ATOM 1329 N N . GLY A 1 169 ? -108.790 109.346 259.842 1.00 13.55 2432 GLY A N 1
ATOM 1330 C CA . GLY A 1 169 ? -107.705 108.816 259.019 1.00 13.39 2432 GLY A CA 1
ATOM 1331 C C . GLY A 1 169 ? -108.014 107.550 258.221 1.00 13.31 2432 GLY A C 1
ATOM 1332 O O . GLY A 1 169 ? -107.086 106.965 257.669 1.00 12.86 2432 GLY A O 1
ATOM 1333 N N . ASP A 1 170 ? -109.281 107.157 258.131 1.00 14.06 2433 ASP A N 1
ATOM 1334 C CA . ASP A 1 170 ? -109.713 106.054 257.288 1.00 14.48 2433 ASP A CA 1
ATOM 1335 C C . ASP A 1 170 ? -109.574 106.445 255.830 1.00 14.13 2433 ASP A C 1
ATOM 1336 O O . ASP A 1 170 ? -110.143 107.469 255.403 1.00 13.79 2433 ASP A O 1
ATOM 1341 N N . ILE A 1 171 ? -108.824 105.636 255.087 1.00 13.30 2434 ILE A N 1
ATOM 1342 C CA . ILE A 1 171 ? -108.674 105.791 253.642 1.00 13.50 2434 ILE A CA 1
ATOM 1343 C C . ILE A 1 171 ? -109.622 104.803 252.964 1.00 14.11 2434 ILE A C 1
ATOM 1344 O O . ILE A 1 171 ? -109.555 103.583 253.256 1.00 14.62 2434 ILE A O 1
ATOM 1349 N N . SER A 1 172 ? -110.487 105.340 252.099 1.00 14.33 2435 SER A N 1
ATOM 1350 C CA A SER A 1 172 ? -111.535 104.545 251.455 0.50 14.96 2435 SER A CA 1
ATOM 1351 C CA B SER A 1 172 ? -111.586 104.602 251.462 0.50 15.36 2435 SER A CA 1
ATOM 1352 C C . SER A 1 172 ? -111.470 104.625 249.934 1.00 15.09 2435 SER A C 1
ATOM 1353 O O . SER A 1 172 ? -110.881 105.535 249.369 1.00 14.50 2435 SER A O 1
ATOM 1358 N N . VAL A 1 173 ? -112.110 103.661 249.296 1.00 15.60 2436 VAL A N 1
ATOM 1359 C CA . VAL A 1 173 ? -112.227 103.627 247.843 1.00 16.01 2436 VAL A CA 1
ATOM 1360 C C . VAL A 1 173 ? -113.260 104.659 247.433 1.00 17.31 2436 VAL A C 1
ATOM 1361 O O . VAL A 1 173 ? -114.410 104.574 247.842 1.00 18.53 2436 VAL A O 1
ATOM 1365 N N . LEU A 1 174 ? -112.859 105.611 246.597 1.00 17.98 2437 LEU A N 1
ATOM 1366 C CA . LEU A 1 174 ? -113.759 106.701 246.165 1.00 19.85 2437 LEU A CA 1
ATOM 1367 C C . LEU A 1 174 ? -114.410 106.396 244.799 1.00 20.34 2437 LEU A C 1
ATOM 1368 O O . LEU A 1 174 ? -115.526 106.828 244.514 1.00 21.11 2437 LEU A O 1
ATOM 1373 N N . SER A 1 175 ? -113.697 105.688 243.936 1.00 19.58 2438 SER A N 1
ATOM 1374 C CA . SER A 1 175 ? -114.279 105.186 242.702 1.00 20.66 2438 SER A CA 1
ATOM 1375 C C . SER A 1 175 ? -113.608 103.868 242.302 1.00 19.33 2438 SER A C 1
ATOM 1376 O O . SER A 1 175 ? -112.561 103.505 242.817 1.00 17.69 2438 SER A O 1
ATOM 1379 N N . SER A 1 176 ? -114.226 103.143 241.384 1.00 19.89 2439 SER A N 1
ATOM 1380 C CA . SER A 1 176 ? -113.820 101.754 241.158 1.00 19.25 2439 SER A CA 1
ATOM 1381 C C . SER A 1 176 ? -112.388 101.649 240.604 1.00 18.27 2439 SER A C 1
ATOM 1382 O O . SER A 1 176 ? -111.916 102.509 239.851 1.00 18.58 2439 SER A O 1
ATOM 1385 N N . LEU A 1 177 ? -111.702 100.607 241.032 1.00 16.86 2440 LEU A N 1
ATOM 1386 C CA . LEU A 1 177 ? -110.352 100.343 240.631 1.00 16.45 2440 LEU A CA 1
ATOM 1387 C C . LEU A 1 177 ? -110.354 99.420 239.411 1.00 16.48 2440 LEU A C 1
ATOM 1388 O O . LEU A 1 177 ? -111.347 98.787 239.092 1.00 17.03 2440 LEU A O 1
ATOM 1393 N N . ASP A 1 178 ? -109.208 99.394 238.741 1.00 16.21 2441 ASP A N 1
ATOM 1394 C CA . ASP A 1 178 ? -108.960 98.533 237.591 1.00 16.32 2441 ASP A CA 1
ATOM 1395 C C . ASP A 1 178 ? -107.487 98.253 237.553 1.00 16.09 2441 ASP A C 1
ATOM 1396 O O . ASP A 1 178 ? -106.677 99.116 237.168 1.00 16.19 2441 ASP A O 1
ATOM 1401 N N . ARG A 1 179 ? -107.104 97.035 237.934 1.00 15.55 2442 ARG A N 1
ATOM 1402 C CA . ARG A 1 179 ? -105.679 96.676 237.879 1.00 15.66 2442 ARG A CA 1
ATOM 1403 C C . ARG A 1 179 ? -105.025 96.919 236.513 1.00 15.38 2442 ARG A C 1
ATOM 1404 O O . ARG A 1 179 ? -103.831 97.268 236.411 1.00 15.28 2442 ARG A O 1
ATOM 1412 N N . GLU A 1 180 ? -105.813 96.680 235.464 1.00 15.27 2443 GLU A N 1
ATOM 1413 C CA . GLU A 1 180 ? -105.302 96.803 234.130 1.00 15.86 2443 GLU A CA 1
ATOM 1414 C C . GLU A 1 180 ? -104.965 98.272 233.732 1.00 16.93 2443 GLU A C 1
ATOM 1415 O O . GLU A 1 180 ? -104.155 98.498 232.829 1.00 17.47 2443 GLU A O 1
ATOM 1421 N N . LYS A 1 181 ? -105.637 99.235 234.357 1.00 17.06 2444 LYS A N 1
ATOM 1422 C CA A LYS A 1 181 ? -105.386 100.676 234.165 0.50 17.88 2444 LYS A CA 1
ATOM 1423 C CA B LYS A 1 181 ? -105.342 100.649 234.132 0.50 18.00 2444 LYS A CA 1
ATOM 1424 C C . LYS A 1 181 ? -104.198 101.096 235.044 1.00 17.64 2444 LYS A C 1
ATOM 1425 O O . LYS A 1 181 ? -103.260 101.723 234.595 1.00 17.89 2444 LYS A O 1
ATOM 1436 N N . LYS A 1 182 ? -104.257 100.732 236.315 1.00 16.95 2445 LYS A N 1
ATOM 1437 C CA . LYS A 1 182 ? -103.200 101.106 237.252 1.00 17.15 2445 LYS A CA 1
ATOM 1438 C C . LYS A 1 182 ? -103.153 100.068 238.358 1.00 16.02 2445 LYS A C 1
ATOM 1439 O O . LYS A 1 182 ? -104.173 99.797 239.011 1.00 15.36 2445 LYS A O 1
ATOM 1445 N N . ASP A 1 183 ? -101.987 99.476 238.551 1.00 16.03 2446 ASP A N 1
ATOM 1446 C CA . ASP A 1 183 ? -101.907 98.292 239.423 1.00 15.95 2446 ASP A CA 1
ATOM 1447 C C . ASP A 1 183 ? -101.474 98.574 240.860 1.00 15.20 2446 ASP A C 1
ATOM 1448 O O . ASP A 1 183 ? -101.489 97.676 241.694 1.00 15.11 2446 ASP A O 1
ATOM 1453 N N . HIS A 1 184 ? -101.068 99.800 241.151 1.00 14.34 2447 HIS A N 1
ATOM 1454 C CA . HIS A 1 184 ? -100.816 100.194 242.530 1.00 13.78 2447 HIS A CA 1
ATOM 1455 C C . HIS A 1 184 ? -100.685 101.721 242.603 1.00 13.74 2447 HIS A C 1
ATOM 1456 O O . HIS A 1 184 ? -100.402 102.390 241.592 1.00 13.85 2447 HIS A O 1
ATOM 1463 N N . TYR A 1 185 ? -100.848 102.232 243.811 1.00 13.47 2448 TYR A N 1
ATOM 1464 C CA . TYR A 1 185 ? -100.803 103.662 244.107 1.00 13.79 2448 TYR A CA 1
ATOM 1465 C C . TYR A 1 185 ? -99.832 103.898 245.259 1.00 14.43 2448 TYR A C 1
ATOM 1466 O O . TYR A 1 185 ? -99.753 103.076 246.198 1.00 13.62 2448 TYR A O 1
ATOM 1475 N N . ILE A 1 186 ? -99.122 105.021 245.204 1.00 15.04 2449 ILE A N 1
ATOM 1476 C CA . ILE A 1 186 ? -98.304 105.466 246.324 1.00 16.01 2449 ILE A CA 1
ATOM 1477 C C . ILE A 1 186 ? -98.796 106.879 246.659 1.00 16.68 2449 ILE A C 1
ATOM 1478 O O . ILE A 1 186 ? -98.486 107.814 245.951 1.00 17.30 2449 ILE A O 1
ATOM 1483 N N . LEU A 1 187 ? -99.584 106.980 247.717 1.00 16.74 2450 LEU A N 1
ATOM 1484 C CA . LEU A 1 187 ? -100.283 108.195 248.094 1.00 17.91 2450 LEU A CA 1
ATOM 1485 C C . LEU A 1 187 ? -99.577 108.864 249.273 1.00 17.83 2450 LEU A C 1
ATOM 1486 O O . LEU A 1 187 ? -98.983 108.197 250.101 1.00 17.83 2450 LEU A O 1
ATOM 1491 N N . THR A 1 188 ? -99.630 110.184 249.312 1.00 18.42 2451 THR A N 1
ATOM 1492 C CA . THR A 1 188 ? -99.132 110.944 250.454 1.00 18.41 2451 THR A CA 1
ATOM 1493 C C . THR A 1 188 ? -100.303 111.336 251.344 1.00 17.60 2451 THR A C 1
ATOM 1494 O O . THR A 1 188 ? -101.196 112.060 250.896 1.00 18.14 2451 THR A O 1
ATOM 1498 N N . ALA A 1 189 ? -100.279 110.878 252.592 1.00 16.45 2452 ALA A N 1
ATOM 1499 C CA . ALA A 1 189 ? -101.244 111.290 253.608 1.00 15.77 2452 ALA A CA 1
ATOM 1500 C C . ALA A 1 189 ? -100.585 112.347 254.496 1.00 16.18 2452 ALA A C 1
ATOM 1501 O O . ALA A 1 189 ? -99.406 112.203 254.856 1.00 15.72 2452 ALA A O 1
ATOM 1503 N N . LEU A 1 190 ? -101.341 113.393 254.837 1.00 15.59 2453 LEU A N 1
ATOM 1504 C CA . LEU A 1 190 ? -100.826 114.515 255.626 1.00 15.97 2453 LEU A CA 1
ATOM 1505 C C . LEU A 1 190 ? -101.609 114.603 256.935 1.00 14.98 2453 LEU A C 1
ATOM 1506 O O . LEU A 1 190 ? -102.822 114.413 256.913 1.00 13.59 2453 LEU A O 1
ATOM 1511 N N . ALA A 1 191 ? -100.907 114.862 258.038 1.00 13.79 2454 ALA A N 1
ATOM 1512 C CA . ALA A 1 191 ? -101.535 115.164 259.324 1.00 13.55 2454 ALA A CA 1
ATOM 1513 C C . ALA A 1 191 ? -101.136 116.597 259.676 1.00 14.45 2454 ALA A C 1
ATOM 1514 O O . ALA A 1 191 ? -99.940 116.910 259.683 1.00 14.85 2454 ALA A O 1
ATOM 1516 N N . LYS A 1 192 ? -102.118 117.461 259.928 1.00 14.22 2455 LYS A N 1
ATOM 1517 C CA . LYS A 1 192 ? -101.856 118.878 260.190 1.00 15.06 2455 LYS A CA 1
ATOM 1518 C C . LYS A 1 192 ? -102.609 119.272 261.468 1.00 14.06 2455 LYS A C 1
ATOM 1519 O O . LYS A 1 192 ? -103.819 119.019 261.602 1.00 13.52 2455 LYS A O 1
ATOM 1525 N N . ASP A 1 193 ? -101.898 119.846 262.419 1.00 13.43 2456 ASP A N 1
ATOM 1526 C CA . ASP A 1 193 ? -102.498 120.175 263.696 1.00 13.13 2456 ASP A CA 1
ATOM 1527 C C . ASP A 1 193 ? -103.159 121.553 263.668 1.00 13.59 2456 ASP A C 1
ATOM 1528 O O . ASP A 1 193 ? -103.177 122.206 262.631 1.00 14.20 2456 ASP A O 1
ATOM 1533 N N . ASN A 1 194 ? -103.698 121.981 264.813 1.00 13.53 2457 ASN A N 1
ATOM 1534 C CA . ASN A 1 194 ? -104.151 123.343 265.063 1.00 14.77 2457 ASN A CA 1
ATOM 1535 C C . ASN A 1 194 ? -105.171 123.859 264.028 1.00 15.74 2457 ASN A C 1
ATOM 1536 O O . ASN A 1 194 ? -104.962 124.894 263.379 1.00 16.15 2457 ASN A O 1
ATOM 1541 N N . PRO A 1 195 ? -106.263 123.087 263.830 1.00 16.20 2458 PRO A N 1
ATOM 1542 C CA . PRO A 1 195 ? -107.212 123.441 262.783 1.00 17.26 2458 PRO A CA 1
ATOM 1543 C C . PRO A 1 195 ? -107.821 124.827 262.964 1.00 18.47 2458 PRO A C 1
ATOM 1544 O O . PRO A 1 195 ? -108.026 125.308 264.079 1.00 18.27 2458 PRO A O 1
ATOM 1548 N N . GLY A 1 196 ? -108.039 125.496 261.841 1.00 20.36 2459 GLY A N 1
ATOM 1549 C CA . GLY A 1 196 ? -108.641 126.802 261.807 1.00 22.81 2459 GLY A CA 1
ATOM 1550 C C . GLY A 1 196 ? -107.669 127.959 262.000 1.00 24.60 2459 GLY A C 1
ATOM 1551 O O . GLY A 1 196 ? -108.021 129.095 261.731 1.00 25.61 2459 GLY A O 1
ATOM 1552 N N . ASP A 1 197 ? -106.453 127.704 262.474 1.00 24.18 2460 ASP A N 1
ATOM 1553 C CA . ASP A 1 197 ? -105.505 128.802 262.728 1.00 25.60 2460 ASP A CA 1
ATOM 1554 C C . ASP A 1 197 ? -104.814 129.122 261.388 1.00 27.43 2460 ASP A C 1
ATOM 1555 O O . ASP A 1 197 ? -105.006 128.420 260.372 1.00 27.41 2460 ASP A O 1
ATOM 1560 N N . VAL A 1 198 ? -104.044 130.200 261.360 1.00 30.38 2461 VAL A N 1
ATOM 1561 C CA . VAL A 1 198 ? -103.280 130.548 260.152 1.00 33.41 2461 VAL A CA 1
ATOM 1562 C C . VAL A 1 198 ? -102.197 129.517 259.869 1.00 32.97 2461 VAL A C 1
ATOM 1563 O O . VAL A 1 198 ? -101.667 128.905 260.798 1.00 30.89 2461 VAL A O 1
ATOM 1567 N N . ALA A 1 199 ? -101.865 129.368 258.586 1.00 35.12 2462 ALA A N 1
ATOM 1568 C CA . ALA A 1 199 ? -100.939 128.328 258.116 1.00 35.39 2462 ALA A CA 1
ATOM 1569 C C . ALA A 1 199 ? -99.610 128.314 258.883 1.00 35.11 2462 ALA A C 1
ATOM 1570 O O . ALA A 1 199 ? -99.065 127.245 259.165 1.00 34.22 2462 ALA A O 1
ATOM 1572 N N . SER A 1 200 ? -99.120 129.498 259.230 1.00 35.61 2463 SER A N 1
ATOM 1573 C CA . SER A 1 200 ? -97.851 129.647 259.949 1.00 35.55 2463 SER A CA 1
ATOM 1574 C C . SER A 1 200 ? -97.812 129.113 261.389 1.00 33.41 2463 SER A C 1
ATOM 1575 O O . SER A 1 200 ? -96.708 128.912 261.901 1.00 33.92 2463 SER A O 1
ATOM 1578 N N . ASN A 1 201 ? -98.979 128.869 262.036 1.00 30.00 2464 ASN A N 1
ATOM 1579 C CA A ASN A 1 201 ? -99.079 128.310 263.370 0.30 27.26 2464 ASN A CA 1
ATOM 1580 C CA B ASN A 1 201 ? -98.989 128.285 263.402 0.70 28.01 2464 ASN A CA 1
ATOM 1581 C C . ASN A 1 201 ? -99.534 126.846 263.342 1.00 25.11 2464 ASN A C 1
ATOM 1582 O O . ASN A 1 201 ? -99.842 126.290 264.365 1.00 23.16 2464 ASN A O 1
ATOM 1591 N N . ARG A 1 202 ? -99.564 126.242 262.155 1.00 23.62 2465 ARG A N 1
ATOM 1592 C CA . ARG A 1 202 ? -99.951 124.831 261.996 1.00 21.97 2465 ARG A CA 1
ATOM 1593 C C . ARG A 1 202 ? -98.729 124.008 261.628 1.00 21.38 2465 ARG A C 1
ATOM 1594 O O . ARG A 1 202 ? -97.971 124.407 260.739 1.00 23.16 2465 ARG A O 1
ATOM 1602 N N . ARG A 1 203 ? -98.558 122.877 262.296 1.00 18.70 2466 ARG A N 1
ATOM 1603 C CA . ARG A 1 203 ? -97.483 121.947 262.051 1.00 18.56 2466 ARG A CA 1
ATOM 1604 C C . ARG A 1 203 ? -98.040 120.686 261.409 1.00 17.58 2466 ARG A C 1
ATOM 1605 O O . ARG A 1 203 ? -99.204 120.328 261.594 1.00 15.37 2466 ARG A O 1
ATOM 1613 N N . GLU A 1 204 ? -97.183 120.017 260.649 1.00 18.33 2467 GLU A N 1
ATOM 1614 C CA . GLU A 1 204 ? -97.590 118.854 259.886 1.00 17.83 2467 GLU A CA 1
ATOM 1615 C C . GLU A 1 204 ? -96.479 117.826 259.745 1.00 17.39 2467 GLU A C 1
ATOM 1616 O O . GLU A 1 204 ? -95.273 118.150 259.896 1.00 17.27 2467 GLU A O 1
ATOM 1622 N N . ASN A 1 205 ? -96.890 116.659 259.280 1.00 15.82 2468 ASN A N 1
ATOM 1623 C CA . ASN A 1 205 ? -95.986 115.654 258.762 1.00 15.95 2468 ASN A CA 1
ATOM 1624 C C . ASN A 1 205 ? -96.762 114.833 257.752 1.00 15.67 2468 ASN A C 1
ATOM 1625 O O . ASN A 1 205 ? -98.015 114.753 257.805 1.00 14.26 2468 ASN A O 1
ATOM 1630 N N . SER A 1 206 ? -96.028 114.219 256.849 1.00 16.11 2469 SER A N 1
ATOM 1631 C CA . SER A 1 206 ? -96.651 113.331 255.862 1.00 15.87 2469 SER A CA 1
ATOM 1632 C C . SER A 1 206 ? -96.116 111.923 255.977 1.00 15.78 2469 SER A C 1
ATOM 1633 O O . SER A 1 206 ? -95.013 111.700 256.479 1.00 16.20 2469 SER A O 1
ATOM 1636 N N . VAL A 1 207 ? -96.843 110.990 255.386 1.00 14.90 2470 VAL A N 1
ATOM 1637 C CA . VAL A 1 207 ? -96.422 109.611 255.277 1.00 15.15 2470 VAL A CA 1
ATOM 1638 C C . VAL A 1 207 ? -96.876 109.031 253.924 1.00 15.07 2470 VAL A C 1
ATOM 1639 O O . VAL A 1 207 ? -97.856 109.540 253.335 1.00 14.70 2470 VAL A O 1
ATOM 1643 N N . GLN A 1 208 ? -96.164 108.015 253.408 1.00 15.50 2471 GLN A N 1
ATOM 1644 C CA . GLN A 1 208 ? -96.566 107.366 252.166 1.00 15.64 2471 GLN A CA 1
ATOM 1645 C C . GLN A 1 208 ? -97.426 106.142 252.461 1.00 15.03 2471 GLN A C 1
ATOM 1646 O O . GLN A 1 208 ? -97.157 105.378 253.406 1.00 14.19 2471 GLN A O 1
ATOM 1652 N N . VAL A 1 209 ? -98.474 105.998 251.659 1.00 14.54 2472 VAL A N 1
ATOM 1653 C CA . VAL A 1 209 ? -99.431 104.890 251.738 1.00 14.38 2472 VAL A CA 1
ATOM 1654 C C . VAL A 1 209 ? -99.482 104.169 250.398 1.00 14.46 2472 VAL A C 1
ATOM 1655 O O . VAL A 1 209 ? -99.843 104.794 249.396 1.00 14.70 2472 VAL A O 1
ATOM 1659 N N . VAL A 1 210 ? -99.096 102.887 250.376 1.00 14.77 2473 VAL A N 1
ATOM 1660 C CA . VAL A 1 210 ? -99.115 102.059 249.199 1.00 14.83 2473 VAL A CA 1
ATOM 1661 C C . VAL A 1 210 ? -100.402 101.243 249.178 1.00 14.44 2473 VAL A C 1
ATOM 1662 O O . VAL A 1 210 ? -100.743 100.550 250.152 1.00 15.05 2473 VAL A O 1
ATOM 1666 N N . ILE A 1 211 ? -101.094 101.272 248.053 1.00 13.72 2474 ILE A N 1
ATOM 1667 C CA A ILE A 1 211 ? -102.231 100.385 247.840 0.50 13.49 2474 ILE A CA 1
ATOM 1668 C CA B ILE A 1 211 ? -102.248 100.416 247.830 0.50 13.66 2474 ILE A CA 1
ATOM 1669 C C . ILE A 1 211 ? -101.933 99.582 246.589 1.00 13.79 2474 ILE A C 1
ATOM 1670 O O . ILE A 1 211 ? -101.873 100.133 245.481 1.00 13.95 2474 ILE A O 1
ATOM 1679 N N . ARG A 1 212 ? -101.732 98.283 246.766 1.00 13.93 2475 ARG A N 1
ATOM 1680 C CA . ARG A 1 212 ? -101.454 97.390 245.645 1.00 14.47 2475 ARG A CA 1
ATOM 1681 C C . ARG A 1 212 ? -102.762 96.737 245.235 1.00 14.69 2475 ARG A C 1
ATOM 1682 O O . ARG A 1 212 ? -103.546 96.311 246.082 1.00 15.16 2475 ARG A O 1
ATOM 1690 N N . VAL A 1 213 ? -103.008 96.697 243.928 1.00 14.41 2476 VAL A N 1
ATOM 1691 C CA . VAL A 1 213 ? -104.296 96.270 243.402 1.00 14.91 2476 VAL A CA 1
ATOM 1692 C C . VAL A 1 213 ? -104.114 94.875 242.841 1.00 15.08 2476 VAL A C 1
ATOM 1693 O O . VAL A 1 213 ? -103.360 94.674 241.892 1.00 15.49 2476 VAL A O 1
ATOM 1697 N N . LEU A 1 214 ? -104.809 93.927 243.434 1.00 15.12 2477 LEU A N 1
ATOM 1698 C CA . LEU A 1 214 ? -104.700 92.510 243.061 1.00 16.04 2477 LEU A CA 1
ATOM 1699 C C . LEU A 1 214 ? -105.651 92.150 241.922 1.00 15.81 2477 LEU A C 1
ATOM 1700 O O . LEU A 1 214 ? -106.767 92.658 241.852 1.00 15.22 2477 LEU A O 1
ATOM 1705 N N . ASP A 1 215 ? -105.220 91.219 241.066 1.00 16.44 2478 ASP A N 1
ATOM 1706 C CA . ASP A 1 215 ? -105.954 90.872 239.852 1.00 16.31 2478 ASP A CA 1
ATOM 1707 C C . ASP A 1 215 ? -107.199 90.046 240.150 1.00 16.57 2478 ASP A C 1
ATOM 1708 O O . ASP A 1 215 ? -107.177 89.158 241.013 1.00 17.82 2478 ASP A O 1
ATOM 1713 N N . VAL A 1 216 ? -108.252 90.345 239.416 1.00 15.41 2479 VAL A N 1
ATOM 1714 C CA . VAL A 1 216 ? -109.420 89.490 239.239 1.00 16.18 2479 VAL A CA 1
ATOM 1715 C C . VAL A 1 216 ? -109.430 89.139 237.759 1.00 15.96 2479 VAL A C 1
ATOM 1716 O O . VAL A 1 216 ? -108.987 89.943 236.909 1.00 14.51 2479 VAL A O 1
ATOM 1720 N N . ASN A 1 217 ? -109.872 87.933 237.441 1.00 15.94 2480 ASN A N 1
ATOM 1721 C CA . ASN A 1 217 ? -109.948 87.560 236.037 1.00 15.87 2480 ASN A CA 1
ATOM 1722 C C . ASN A 1 217 ? -111.172 88.241 235.421 1.00 16.18 2480 ASN A C 1
ATOM 1723 O O . ASN A 1 217 ? -112.246 87.647 235.380 1.00 17.37 2480 ASN A O 1
ATOM 1728 N N . ASP A 1 218 ? -111.045 89.494 234.981 1.00 15.74 2481 ASP A N 1
ATOM 1729 C CA . ASP A 1 218 ? -112.194 90.212 234.422 1.00 16.09 2481 ASP A CA 1
ATOM 1730 C C . ASP A 1 218 ? -112.024 90.561 232.948 1.00 16.57 2481 ASP A C 1
ATOM 1731 O O . ASP A 1 218 ? -112.836 91.278 232.418 1.00 17.37 2481 ASP A O 1
ATOM 1736 N N . CYS A 1 219 ? -110.997 90.030 232.304 1.00 16.40 2482 CYS A N 1
ATOM 1737 C CA . CYS A 1 219 ? -110.766 90.282 230.880 1.00 16.79 2482 CYS A CA 1
ATOM 1738 C C . CYS A 1 219 ? -110.768 88.957 230.101 1.00 15.84 2482 CYS A C 1
ATOM 1739 O O . CYS A 1 219 ? -110.031 88.027 230.416 1.00 14.83 2482 CYS A O 1
ATOM 1742 N N . ARG A 1 220 ? -111.628 88.885 229.087 1.00 15.51 2483 ARG A N 1
ATOM 1743 C CA . ARG A 1 220 ? -111.698 87.711 228.258 1.00 15.45 2483 ARG A CA 1
ATOM 1744 C C . ARG A 1 220 ? -110.621 87.796 227.179 1.00 15.67 2483 ARG A C 1
ATOM 1745 O O . ARG A 1 220 ? -110.229 88.878 226.761 1.00 16.07 2483 ARG A O 1
ATOM 1753 N N . PRO A 1 221 ? -110.120 86.644 226.742 1.00 15.58 2484 PRO A N 1
ATOM 1754 C CA . PRO A 1 221 ? -109.201 86.581 225.604 1.00 15.95 2484 PRO A CA 1
ATOM 1755 C C . PRO A 1 221 ? -109.800 87.189 224.336 1.00 16.57 2484 PRO A C 1
ATOM 1756 O O . PRO A 1 221 ? -111.013 87.069 224.122 1.00 16.62 2484 PRO A O 1
ATOM 1760 N N . GLN A 1 222 ? -108.980 87.872 223.549 1.00 17.78 2485 GLN A N 1
ATOM 1761 C CA . GLN A 1 222 ? -109.432 88.525 222.308 1.00 19.78 2485 GLN A CA 1
ATOM 1762 C C . GLN A 1 222 ? -108.514 88.173 221.205 1.00 19.70 2485 GLN A C 1
ATOM 1763 O O . GLN A 1 222 ? -107.286 88.231 221.385 1.00 19.93 2485 GLN A O 1
ATOM 1769 N N . PHE A 1 223 ? -109.099 87.933 220.037 1.00 20.11 2486 PHE A N 1
ATOM 1770 C CA . PHE A 1 223 ? -108.353 88.009 218.777 1.00 20.94 2486 PHE A CA 1
ATOM 1771 C C . PHE A 1 223 ? -108.477 89.405 218.122 1.00 23.20 2486 PHE A C 1
ATOM 1772 O O . PHE A 1 223 ? -109.421 90.172 218.371 1.00 23.65 2486 PHE A O 1
ATOM 1780 N N . SER A 1 224 ? -107.537 89.707 217.238 1.00 25.25 2487 SER A N 1
ATOM 1781 C CA . SER A 1 224 ? -107.447 91.038 216.618 1.00 27.74 2487 SER A CA 1
ATOM 1782 C C . SER A 1 224 ? -108.584 91.356 215.649 1.00 28.37 2487 SER A C 1
ATOM 1783 O O . SER A 1 224 ? -108.926 92.522 215.451 1.00 30.76 2487 SER A O 1
ATOM 1786 N N . LYS A 1 225 ? -109.159 90.319 215.040 1.00 27.76 2488 LYS A N 1
ATOM 1787 C CA . LYS A 1 225 ? -110.295 90.494 214.153 1.00 28.12 2488 LYS A CA 1
ATOM 1788 C C . LYS A 1 225 ? -111.162 89.239 214.161 1.00 26.36 2488 LYS A C 1
ATOM 1789 O O . LYS A 1 225 ? -110.717 88.202 214.619 1.00 24.13 2488 LYS A O 1
ATOM 1795 N N . PRO A 1 226 ? -112.404 89.345 213.671 1.00 27.18 2489 PRO A N 1
ATOM 1796 C CA . PRO A 1 226 ? -113.330 88.237 213.742 1.00 26.91 2489 PRO A CA 1
ATOM 1797 C C . PRO A 1 226 ? -113.187 87.166 212.654 1.00 26.36 2489 PRO A C 1
ATOM 1798 O O . PRO A 1 226 ? -113.844 86.120 212.756 1.00 26.33 2489 PRO A O 1
ATOM 1802 N N . GLN A 1 227 ? -112.373 87.409 211.623 1.00 27.36 2490 GLN A N 1
ATOM 1803 C CA . GLN A 1 227 ? -112.276 86.481 210.479 1.00 27.46 2490 GLN A CA 1
ATOM 1804 C C . GLN A 1 227 ? -110.857 86.506 209.921 1.00 27.15 2490 GLN A C 1
ATOM 1805 O O . GLN A 1 227 ? -110.348 87.559 209.528 1.00 27.99 2490 GLN A O 1
ATOM 1811 N N . PHE A 1 228 ? -110.196 85.354 209.973 1.00 25.04 2491 PHE A N 1
ATOM 1812 C CA . PHE A 1 228 ? -108.914 85.172 209.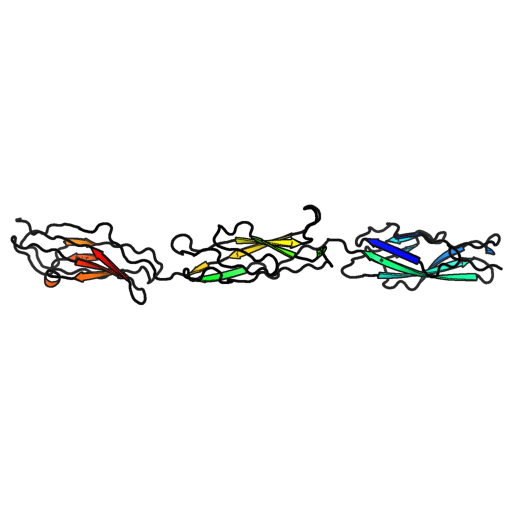326 1.00 25.69 2491 PHE A CA 1
ATOM 1813 C C . PHE A 1 228 ? -109.172 84.241 208.160 1.00 26.20 2491 PHE A C 1
ATOM 1814 O O . PHE A 1 228 ? -110.121 83.452 208.194 1.00 24.84 2491 PHE A O 1
ATOM 1822 N N . SER A 1 229 ? -108.319 84.328 207.146 1.00 27.92 2492 SER A N 1
ATOM 1823 C CA A SER A 1 229 ? -108.440 83.476 205.955 0.50 28.28 2492 SER A CA 1
ATOM 1824 C CA B SER A 1 229 ? -108.445 83.488 205.945 0.50 28.30 2492 SER A CA 1
ATOM 1825 C C . SER A 1 229 ? -107.062 83.017 205.522 1.00 28.98 2492 SER A C 1
ATOM 1826 O O . SER A 1 229 ? -106.108 83.797 205.544 1.00 29.07 2492 SER A O 1
ATOM 1831 N N . THR A 1 230 ? -106.956 81.742 205.137 1.00 28.66 2493 THR A N 1
ATOM 1832 C CA . THR A 1 230 ? -105.697 81.212 204.639 1.00 29.55 2493 THR A CA 1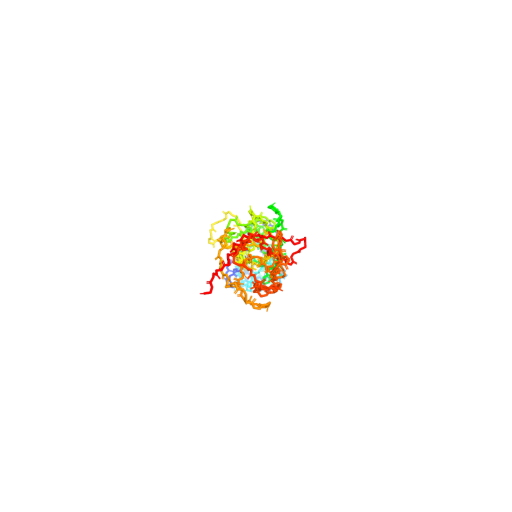
ATOM 1833 C C . THR A 1 230 ? -105.949 80.104 203.622 1.00 28.72 2493 THR A C 1
ATOM 1834 O O . THR A 1 230 ? -107.098 79.690 203.407 1.00 26.85 2493 THR A O 1
ATOM 1838 N N . SER A 1 231 ? -104.870 79.657 202.991 1.00 29.27 2494 SER A N 1
ATOM 1839 C CA . SER A 1 231 ? -104.951 78.627 201.958 1.00 29.32 2494 SER A CA 1
ATOM 1840 C C . SER A 1 231 ? -103.953 77.560 202.243 1.00 28.03 2494 SER A C 1
ATOM 1841 O O . SER A 1 231 ? -102.844 77.838 202.705 1.00 29.18 2494 SER A O 1
ATOM 1844 N N . VAL A 1 232 ? -104.320 76.339 201.897 1.00 26.12 2495 VAL A N 1
ATOM 1845 C CA . VAL A 1 232 ? -103.446 75.197 202.012 1.00 25.19 2495 VAL A CA 1
ATOM 1846 C C . VAL A 1 232 ? -103.421 74.537 200.632 1.00 24.91 2495 VAL A C 1
ATOM 1847 O O . VAL A 1 232 ? -104.476 74.379 200.003 1.00 23.74 2495 VAL A O 1
ATOM 1851 N N . TYR A 1 233 ? -102.250 74.107 200.182 1.00 25.72 2496 TYR A N 1
ATOM 1852 C CA . TYR A 1 233 ? -102.183 73.304 198.948 1.00 26.73 2496 TYR A CA 1
ATOM 1853 C C . TYR A 1 233 ? -102.886 71.956 199.123 1.00 25.14 2496 TYR A C 1
ATOM 1854 O O . TYR A 1 233 ? -102.831 71.367 200.189 1.00 24.96 2496 TYR A O 1
ATOM 1863 N N . GLU A 1 234 ? -103.586 71.513 198.083 1.00 25.25 2497 GLU A N 1
ATOM 1864 C CA . GLU A 1 234 ? -104.119 70.149 198.003 1.00 24.99 2497 GLU A CA 1
ATOM 1865 C C . GLU A 1 234 ? -102.993 69.128 198.230 1.00 25.30 2497 GLU A C 1
ATOM 1866 O O . GLU A 1 234 ? -101.840 69.415 197.902 1.00 25.11 2497 GLU A O 1
ATOM 1872 N N . ASN A 1 235 ? -103.335 67.958 198.786 1.00 25.56 2498 ASN A N 1
ATOM 1873 C CA . ASN A 1 235 ? -102.441 66.781 198.844 1.00 27.23 2498 ASN A CA 1
ATOM 1874 C C . ASN A 1 235 ? -101.149 66.975 199.621 1.00 28.77 2498 ASN A C 1
ATOM 1875 O O . ASN A 1 235 ? -100.145 66.286 199.336 1.00 30.54 2498 ASN A O 1
ATOM 1880 N N . GLU A 1 236 ? -101.156 67.891 200.594 1.00 27.95 2499 GLU A N 1
ATOM 1881 C CA . GLU A 1 236 ? -100.034 68.035 201.508 1.00 28.71 2499 GLU A CA 1
ATOM 1882 C C . GLU A 1 236 ? -100.213 67.038 202.646 1.00 27.79 2499 GLU A C 1
ATOM 1883 O O . GLU A 1 236 ? -101.339 66.712 203.010 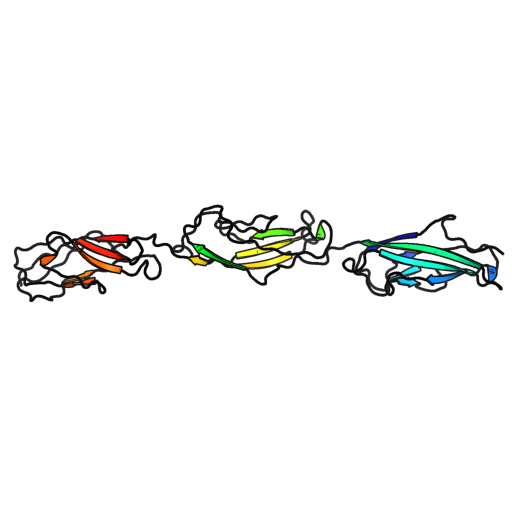1.00 26.81 2499 GLU A O 1
ATOM 1889 N N . PRO A 1 237 ? -99.107 66.549 203.215 1.00 28.58 2500 PRO A N 1
ATOM 1890 C CA . PRO A 1 237 ? -99.208 65.558 204.300 1.00 28.88 2500 PRO A CA 1
ATOM 1891 C C . PRO A 1 237 ? -99.874 66.101 205.563 1.00 27.73 2500 PRO A C 1
ATOM 1892 O O . PRO A 1 237 ? -99.870 67.314 205.784 1.00 26.19 2500 PRO A O 1
ATOM 1896 N N . ALA A 1 238 ? -100.382 65.200 206.406 1.00 28.07 2501 ALA A N 1
ATOM 1897 C CA . ALA A 1 238 ? -100.769 65.571 207.766 1.00 28.32 2501 ALA A CA 1
ATOM 1898 C C . ALA A 1 238 ? -99.571 66.244 208.435 1.00 29.16 2501 ALA A C 1
ATOM 1899 O O . ALA A 1 238 ? -98.404 65.931 208.125 1.00 30.35 2501 ALA A O 1
ATOM 1901 N N . GLY A 1 239 ? -99.862 67.201 209.300 1.00 27.72 2502 GLY A N 1
ATOM 1902 C CA . GLY A 1 239 ? -98.830 67.945 210.008 1.00 28.39 2502 GLY A CA 1
ATOM 1903 C C . GLY A 1 239 ? -98.392 69.213 209.300 1.00 27.67 2502 GLY A C 1
ATOM 1904 O O . GLY A 1 239 ? -97.522 69.914 209.798 1.00 28.45 2502 GLY A O 1
ATOM 1905 N N . THR A 1 240 ? -98.991 69.534 208.156 1.00 26.10 2503 THR A N 1
ATOM 1906 C CA . THR A 1 240 ? -98.604 70.724 207.403 1.00 26.10 2503 THR A CA 1
ATOM 1907 C C . THR A 1 240 ? -99.073 71.975 208.169 1.00 25.16 2503 THR A C 1
ATOM 1908 O O . THR A 1 240 ? -100.241 72.068 208.588 1.00 22.81 2503 THR A O 1
ATOM 1912 N N . SER A 1 241 ? -98.166 72.921 208.374 1.00 26.08 2504 SER A N 1
ATOM 1913 C CA . SER A 1 241 ? -98.538 74.190 209.020 1.00 26.09 2504 SER A CA 1
ATOM 1914 C C . SER A 1 241 ? -99.513 74.996 208.196 1.00 24.98 2504 SER A C 1
ATOM 1915 O O . SER A 1 241 ? -99.353 75.102 206.981 1.00 25.90 2504 SER A O 1
ATOM 1918 N N . VAL A 1 242 ? -100.507 75.575 208.854 1.00 23.91 2505 VAL A N 1
ATOM 1919 C CA . VAL A 1 242 ? -101.556 76.364 208.182 1.00 23.46 2505 VAL A CA 1
ATOM 1920 C C . VAL A 1 242 ? -101.418 77.845 208.538 1.00 24.50 2505 VAL A C 1
ATOM 1921 O O . VAL A 1 242 ? -101.301 78.721 207.654 1.00 24.97 2505 VAL A O 1
ATOM 1925 N N . ILE A 1 243 ? -101.420 78.119 209.842 1.00 23.79 2506 ILE A N 1
ATOM 1926 C CA . ILE A 1 243 ? -101.396 79.481 210.345 1.00 24.59 2506 ILE A CA 1
ATOM 1927 C C . ILE A 1 243 ? -101.114 79.384 211.837 1.00 23.55 2506 ILE A C 1
ATOM 1928 O O . ILE A 1 243 ? -101.411 78.337 212.445 1.00 21.67 2506 ILE A O 1
ATOM 1933 N N . THR A 1 244 ? -100.521 80.434 212.402 1.00 24.02 2507 THR A N 1
ATOM 1934 C CA . THR A 1 244 ? -100.410 80.559 213.863 1.00 23.81 2507 THR A CA 1
ATOM 1935 C C . THR A 1 244 ? -101.382 81.604 214.390 1.00 23.52 2507 THR A C 1
ATOM 1936 O O . THR A 1 244 ? -101.371 82.776 213.960 1.00 23.78 2507 THR A O 1
ATOM 1940 N N . MET A 1 245 ? -102.223 81.161 215.317 1.00 22.46 2508 MET A N 1
ATOM 1941 C CA . MET A 1 245 ? -103.279 81.986 215.877 1.00 22.28 2508 MET A CA 1
ATOM 1942 C C . MET A 1 245 ? -102.748 82.588 217.170 1.00 22.18 2508 MET A C 1
ATOM 1943 O O . MET A 1 245 ? -102.008 81.925 217.920 1.00 21.60 2508 MET A O 1
ATOM 1948 N N . LEU A 1 246 ? -103.124 83.837 217.428 1.00 22.62 2509 LEU A N 1
ATOM 1949 C CA . LEU A 1 246 ? -102.634 84.552 218.611 1.00 23.13 2509 LEU A CA 1
ATOM 1950 C C . LEU A 1 246 ? -103.747 85.410 219.205 1.00 22.20 2509 LEU A C 1
ATOM 1951 O O . LEU A 1 246 ? -104.298 86.293 218.556 1.00 23.00 2509 LEU A O 1
ATOM 1956 N N . ALA A 1 247 ? -104.104 85.114 220.444 1.00 21.20 2510 ALA A N 1
ATOM 1957 C CA . ALA A 1 247 ? -105.025 85.938 221.208 1.00 20.07 2510 ALA A CA 1
ATOM 1958 C C . ALA A 1 247 ? -104.261 86.674 222.312 1.00 20.26 2510 ALA A C 1
ATOM 1959 O O . ALA A 1 247 ? -103.129 86.294 222.644 1.00 20.98 2510 ALA A O 1
ATOM 1961 N N . THR A 1 248 ? -104.879 87.737 222.827 1.00 19.55 2511 THR A N 1
ATOM 1962 C CA . THR A 1 248 ? -104.352 88.512 223.948 1.00 19.74 2511 THR A CA 1
ATOM 1963 C C . THR A 1 248 ? -105.338 88.503 225.105 1.00 17.93 2511 THR A C 1
ATOM 1964 O O . THR A 1 248 ? -106.544 88.317 224.918 1.00 18.29 2511 THR A O 1
ATOM 1968 N N . ASP A 1 249 ? -104.826 88.751 226.296 1.00 17.00 2512 ASP A N 1
ATOM 1969 C CA . ASP A 1 249 ? -105.632 88.772 227.505 1.00 16.01 2512 ASP A CA 1
ATOM 1970 C C . ASP A 1 249 ? -104.944 89.696 228.486 1.00 16.18 2512 ASP A C 1
ATOM 1971 O O . ASP A 1 249 ? -103.761 89.538 228.760 1.00 16.85 2512 ASP A O 1
ATOM 1976 N N . GLN A 1 250 ? -105.673 90.710 228.950 1.00 15.84 2513 GLN A N 1
ATOM 1977 C CA . GLN A 1 250 ? -105.092 91.816 229.709 1.00 16.30 2513 GLN A CA 1
ATOM 1978 C C . GLN A 1 250 ? -104.825 91.519 231.194 1.00 16.07 2513 GLN A C 1
ATOM 1979 O O . GLN A 1 250 ? -104.186 92.305 231.865 1.00 16.28 2513 GLN A O 1
ATOM 1985 N N . ASP A 1 251 ? -105.339 90.407 231.689 1.00 15.63 2514 ASP A N 1
ATOM 1986 C CA . ASP A 1 251 ? -105.155 90.001 233.091 1.00 15.94 2514 ASP A CA 1
ATOM 1987 C C . ASP A 1 251 ? -103.715 89.564 233.402 1.00 17.44 2514 ASP A C 1
ATOM 1988 O O . ASP A 1 251 ? -102.812 89.680 232.579 1.00 18.13 2514 ASP A O 1
ATOM 1993 N N . GLU A 1 252 ? -103.503 89.143 234.636 1.00 18.28 2515 GLU A N 1
ATOM 1994 C CA . GLU A 1 252 ? -102.197 88.793 235.150 1.00 20.33 2515 GLU A CA 1
ATOM 1995 C C . GLU A 1 252 ? -102.075 87.282 235.394 1.00 19.89 2515 GLU A C 1
ATOM 1996 O O . GLU A 1 252 ? -103.013 86.629 235.847 1.00 18.87 2515 GLU A O 1
ATOM 2002 N N . GLY A 1 253 ? -100.877 86.759 235.182 1.00 20.98 2516 GLY A N 1
ATOM 2003 C CA . GLY A 1 253 ? -100.562 85.377 235.595 1.00 22.13 2516 GLY A CA 1
ATOM 2004 C C . GLY A 1 253 ? -101.471 84.356 234.909 1.00 20.86 2516 GLY A C 1
ATOM 2005 O O . GLY A 1 253 ? -101.762 84.485 233.711 1.00 19.83 2516 GLY A O 1
ATOM 2006 N N . SER A 1 254 ? -101.941 83.374 235.676 1.00 21.34 2517 SER A N 1
ATOM 2007 C CA A SER A 1 254 ? -102.815 82.341 235.124 0.50 20.92 2517 SER A CA 1
ATOM 2008 C CA B SER A 1 254 ? -102.846 82.343 235.155 0.50 20.94 2517 SER A CA 1
ATOM 2009 C C . SER A 1 254 ? -104.088 82.933 234.491 1.00 19.11 2517 SER A C 1
ATOM 2010 O O . SER A 1 254 ? -104.617 82.360 233.542 1.00 18.33 2517 SER A O 1
ATOM 2015 N N . ASN A 1 255 ? -104.535 84.107 234.964 1.00 18.21 2518 ASN A N 1
ATOM 2016 C CA . ASN A 1 255 ? -105.723 84.773 234.411 1.00 17.39 2518 ASN A CA 1
ATOM 2017 C C . ASN A 1 255 ? -105.573 85.241 232.952 1.00 16.94 2518 ASN A C 1
ATOM 2018 O O . ASN A 1 255 ? -106.572 85.557 232.298 1.00 15.65 2518 ASN A O 1
ATOM 2023 N N . SER A 1 256 ? -104.327 85.305 232.478 1.00 17.91 2519 SER A N 1
ATOM 2024 C CA . SER A 1 256 ? -104.032 85.634 231.088 1.00 18.32 2519 SER A CA 1
ATOM 2025 C C . SER A 1 256 ? -103.170 84.576 230.396 1.00 19.64 2519 SER A C 1
ATOM 2026 O O . SER A 1 256 ? -102.702 84.798 229.276 1.00 20.18 2519 SER A O 1
ATOM 2029 N N . GLN A 1 257 ? -103.053 83.403 230.993 1.00 20.73 2520 GLN A N 1
ATOM 2030 C CA . GLN A 1 257 ? -102.393 82.270 230.334 1.00 23.12 2520 GLN A CA 1
ATOM 2031 C C . GLN A 1 257 ? -103.392 81.550 229.430 1.00 21.38 2520 GLN A C 1
ATOM 2032 O O . GLN A 1 257 ? -104.408 81.084 229.909 1.00 20.73 2520 GLN A O 1
ATOM 2038 N N . LEU A 1 258 ? -103.102 81.462 228.139 1.00 20.38 2521 LEU A N 1
ATOM 2039 C CA . LEU A 1 258 ? -104.113 81.066 227.157 1.00 19.66 2521 LEU A CA 1
ATOM 2040 C C . LEU A 1 258 ? -103.854 79.703 226.577 1.00 19.89 2521 LEU A C 1
ATOM 2041 O O . LEU A 1 258 ? -102.696 79.343 226.299 1.00 20.35 2521 LEU A O 1
ATOM 2046 N N . THR A 1 259 ? -104.924 78.950 226.369 1.00 19.09 2522 THR A N 1
ATOM 2047 C CA . THR A 1 259 ? -104.826 77.697 225.674 1.00 19.77 2522 THR A CA 1
ATOM 2048 C C . THR A 1 259 ? -105.790 77.741 224.488 1.00 18.59 2522 THR A C 1
ATOM 2049 O O . THR A 1 259 ? -106.919 78.247 224.601 1.00 18.41 2522 THR A O 1
ATOM 2053 N N . TYR A 1 260 ? -105.342 77.219 223.350 1.00 18.21 2523 TYR A N 1
ATOM 2054 C CA . TYR A 1 260 ? -106.117 77.243 222.089 1.00 17.53 2523 TYR A CA 1
ATOM 2055 C C . TYR A 1 260 ? -106.788 75.911 221.797 1.00 18.08 2523 TYR A C 1
ATOM 2056 O O . TYR A 1 260 ? -106.248 74.845 222.080 1.00 18.41 2523 TYR A O 1
ATOM 2065 N N . SER A 1 261 ? -107.970 75.976 221.204 1.00 17.74 2524 SER A N 1
ATOM 2066 C CA . SER A 1 261 ? -108.670 74.800 220.757 1.00 18.43 2524 SER A CA 1
ATOM 2067 C C . SER A 1 261 ? -109.424 75.175 219.485 1.00 18.11 2524 SER A C 1
ATOM 2068 O O . SER A 1 261 ? -109.534 76.374 219.144 1.00 16.81 2524 SER A O 1
ATOM 2071 N N . LEU A 1 262 ? -109.874 74.154 218.771 1.00 19.11 2525 LEU A N 1
ATOM 2072 C CA . LEU A 1 262 ? -110.750 74.311 217.611 1.00 20.51 2525 LEU A CA 1
ATOM 2073 C C . LEU A 1 262 ? -112.140 73.748 217.883 1.00 23.31 2525 LEU A C 1
ATOM 2074 O O . LEU A 1 262 ? -112.294 72.748 218.606 1.00 23.25 2525 LEU A O 1
ATOM 2079 N N . GLU A 1 263 ? -113.124 74.359 217.233 1.00 25.82 2526 GLU A N 1
ATOM 2080 C CA . GLU A 1 263 ? -114.537 73.953 217.325 1.00 30.26 2526 GLU A CA 1
ATOM 2081 C C . GLU A 1 263 ? -115.188 73.972 215.959 1.00 31.85 2526 GLU A C 1
ATOM 2082 O O . GLU A 1 263 ? -114.671 74.573 214.998 1.00 33.78 2526 GLU A O 1
ATOM 2088 N N . GLY A 1 264 ? -116.290 73.234 215.849 1.00 38.60 2527 GLY A N 1
ATOM 2089 C CA . GLY A 1 264 ? -117.143 73.276 214.662 1.00 40.75 2527 GLY A CA 1
ATOM 2090 C C . GLY A 1 264 ? -116.771 72.300 213.565 1.00 43.33 2527 GLY A C 1
ATOM 2091 O O . GLY A 1 264 ? -115.844 71.518 213.741 1.00 43.25 2527 GLY A O 1
ATOM 2092 N N . PRO A 1 265 ? -117.468 72.365 212.408 1.00 46.74 2528 PRO A N 1
ATOM 2093 C CA . PRO A 1 265 ? -117.482 71.351 211.345 1.00 47.78 2528 PRO A CA 1
ATOM 2094 C C . PRO A 1 265 ? -116.152 70.973 210.689 1.00 47.47 2528 PRO A C 1
ATOM 2095 O O . PRO A 1 265 ? -116.091 69.986 209.955 1.00 49.49 2528 PRO A O 1
ATOM 2099 N N . GLY A 1 266 ? -115.088 71.703 210.948 1.00 45.91 2529 GLY A N 1
ATOM 2100 C CA . GLY A 1 266 ? -113.801 71.255 210.443 1.00 43.31 2529 GLY A CA 1
ATOM 2101 C C . GLY A 1 266 ? -112.804 70.826 211.484 1.00 40.47 2529 GLY A C 1
ATOM 2102 O O . GLY A 1 266 ? -111.640 70.598 211.152 1.00 43.45 2529 GLY A O 1
ATOM 2103 N N . MET A 1 267 ? -113.192 70.742 212.746 1.00 37.63 2530 MET A N 1
ATOM 2104 C CA . MET A 1 267 ? -112.178 70.479 213.723 1.00 35.18 2530 MET A CA 1
ATOM 2105 C C . MET A 1 267 ? -111.421 69.187 213.348 1.00 33.74 2530 MET A C 1
ATOM 2106 O O . MET A 1 267 ? -110.204 69.238 213.286 1.00 33.72 2530 MET A O 1
ATOM 2111 N N . GLU A 1 268 ? -112.126 68.112 212.969 1.00 30.06 2531 GLU A N 1
ATOM 2112 C CA . GLU A 1 268 ? -111.491 66.799 212.688 1.00 29.77 2531 GLU A CA 1
ATOM 2113 C C . GLU A 1 268 ? -110.364 66.764 211.623 1.00 26.62 2531 GLU A C 1
ATOM 2114 O O . GLU A 1 268 ? -109.509 65.877 211.651 1.00 25.24 2531 GLU A O 1
ATOM 2120 N N . ALA A 1 269 ? -110.368 67.720 210.693 1.00 23.95 2532 ALA A N 1
ATOM 2121 C CA . ALA A 1 269 ? -109.341 67.799 209.658 1.00 22.70 2532 ALA A CA 1
ATOM 2122 C C . ALA A 1 269 ? -108.101 68.623 210.057 1.00 21.51 2532 ALA A C 1
ATOM 2123 O O . ALA A 1 269 ? -107.114 68.640 209.308 1.00 20.57 2532 ALA A O 1
ATOM 2125 N N . PHE A 1 270 ? -108.165 69.319 211.185 1.00 20.29 2533 PHE A N 1
ATOM 2126 C CA . PHE A 1 270 ? -107.063 70.163 211.641 1.00 19.94 2533 PHE A CA 1
ATOM 2127 C C . PHE A 1 270 ? -106.796 69.964 213.126 1.00 20.78 2533 PHE A C 1
ATOM 2128 O O . PHE A 1 270 ? -107.611 69.377 213.838 1.00 21.08 2533 PHE A O 1
ATOM 2136 N N . SER A 1 271 ? -105.652 70.476 213.572 1.00 20.69 2534 SER A N 1
ATOM 2137 C CA A SER A 1 271 ? -105.278 70.476 214.979 0.50 21.51 2534 SER A CA 1
ATOM 2138 C CA B SER A 1 271 ? -105.301 70.469 214.978 0.50 21.61 2534 SER A CA 1
ATOM 2139 C C . SER A 1 271 ? -104.652 71.802 215.311 1.00 21.34 2534 SER A C 1
ATOM 2140 O O . SER A 1 271 ? -104.006 72.418 214.455 1.00 21.67 2534 SER A O 1
ATOM 2145 N N . VAL A 1 272 ? -104.837 72.252 216.550 1.00 20.94 2535 VAL A N 1
ATOM 2146 C CA . VAL A 1 272 ? -104.115 73.424 217.019 1.00 20.89 2535 VAL A CA 1
ATOM 2147 C C . VAL A 1 272 ? -103.305 73.038 218.252 1.00 22.25 2535 VAL A C 1
ATOM 2148 O O . VAL A 1 272 ? -103.805 72.324 219.143 1.00 22.27 2535 VAL A O 1
ATOM 2152 N N . ASP A 1 273 ? -102.051 73.463 218.281 1.00 22.83 2536 ASP A N 1
ATOM 2153 C CA . ASP A 1 273 ? -101.204 73.215 219.448 1.00 24.29 2536 ASP A CA 1
ATOM 2154 C C . ASP A 1 273 ? -101.789 74.067 220.547 1.00 23.98 2536 ASP A C 1
ATOM 2155 O O . ASP A 1 273 ? -101.909 75.285 220.386 1.00 21.99 2536 ASP A O 1
ATOM 2160 N N . MET A 1 274 ? -102.132 73.454 221.672 1.00 25.46 2537 MET A N 1
ATOM 2161 C CA . MET A 1 274 ? -102.837 74.188 222.704 1.00 26.41 2537 MET A CA 1
ATOM 2162 C C . MET A 1 274 ? -102.049 75.376 223.282 1.00 25.95 2537 MET A C 1
ATOM 2163 O O . MET A 1 274 ? -102.666 76.338 223.727 1.00 23.73 2537 MET A O 1
ATOM 2168 N N . ASP A 1 275 ? -100.713 75.319 223.273 1.00 26.30 2538 ASP A N 1
ATOM 2169 C CA . ASP A 1 275 ? -99.898 76.426 223.798 1.00 26.99 2538 ASP A CA 1
ATOM 2170 C C . ASP A 1 275 ? -99.405 77.412 222.754 1.00 26.36 2538 ASP A C 1
ATOM 2171 O O . ASP A 1 275 ? -99.445 78.631 222.992 1.00 26.23 2538 ASP A O 1
ATOM 2176 N N . SER A 1 276 ? -98.950 76.914 221.610 1.00 26.41 2539 SER A N 1
ATOM 2177 C CA . SER A 1 276 ? -98.313 77.782 220.613 1.00 26.44 2539 SER A CA 1
ATOM 2178 C C . SER A 1 276 ? -99.299 78.456 219.668 1.00 24.65 2539 SER A C 1
ATOM 2179 O O . SER A 1 276 ? -98.955 79.437 219.017 1.00 24.85 2539 SER A O 1
ATOM 2182 N N . GLY A 1 277 ? -100.505 77.905 219.541 1.00 22.96 2540 GLY A N 1
ATOM 2183 C CA . GLY A 1 277 ? -101.464 78.445 218.586 1.00 21.61 2540 GLY A CA 1
ATOM 2184 C C . GLY A 1 277 ? -101.227 78.009 217.153 1.00 21.57 2540 GLY A C 1
ATOM 2185 O O . GLY A 1 277 ? -101.927 78.454 216.254 1.00 21.15 2540 GLY A O 1
ATOM 2186 N N . LEU A 1 278 ? -100.274 77.117 216.921 1.00 22.43 2541 LEU A N 1
ATOM 2187 C CA . LEU A 1 278 ? -100.018 76.667 215.551 1.00 22.44 2541 LEU A CA 1
ATOM 2188 C C . LEU A 1 278 ? -101.111 75.700 215.112 1.00 20.99 2541 LEU A C 1
ATOM 2189 O O . LEU A 1 278 ? -101.319 74.659 215.754 1.00 20.58 2541 LEU A O 1
ATOM 2194 N N . VAL A 1 279 ? -101.765 76.037 214.005 1.00 19.90 2542 VAL A N 1
ATOM 2195 C CA . VAL A 1 279 ? -102.750 75.158 213.368 1.00 19.32 2542 VAL A CA 1
ATOM 2196 C C . VAL A 1 279 ? -102.043 74.323 212.281 1.00 19.97 2542 VAL A C 1
ATOM 2197 O O . VAL A 1 279 ? -101.338 74.891 211.428 1.00 19.77 2542 VAL A O 1
ATOM 2201 N N . THR A 1 280 ? -102.257 73.003 212.325 1.00 20.03 2543 THR A N 1
ATOM 2202 C CA . THR A 1 280 ? -101.786 72.067 211.321 1.00 20.93 2543 THR A CA 1
ATOM 2203 C C . THR A 1 280 ? -102.919 71.227 210.769 1.00 20.24 2543 THR A C 1
ATOM 2204 O O . THR A 1 280 ? -103.991 71.132 211.383 1.00 19.81 2543 THR A O 1
ATOM 2208 N N . THR A 1 281 ? -102.680 70.623 209.602 1.00 20.06 2544 THR A N 1
ATOM 2209 C CA . THR A 1 281 ? -103.654 69.713 208.997 1.00 19.51 2544 THR A CA 1
ATOM 2210 C C . THR A 1 281 ? -103.534 68.366 209.707 1.00 20.41 2544 THR A C 1
ATOM 2211 O O . THR A 1 281 ? -102.460 68.045 210.218 1.00 20.63 2544 THR A O 1
ATOM 2215 N N . GLN A 1 282 ? -104.640 67.612 209.764 1.00 20.41 2545 GLN A N 1
ATOM 2216 C CA A GLN A 1 282 ? -104.616 66.219 210.282 0.50 21.61 2545 GLN A CA 1
ATOM 2217 C CA B GLN A 1 282 ? -104.617 66.226 210.266 0.50 21.72 2545 GLN A CA 1
ATOM 2218 C C . GLN A 1 282 ? -104.587 65.206 209.125 1.00 22.05 2545 GLN A C 1
ATOM 2219 O O . GLN A 1 282 ? -104.437 63.999 209.351 1.00 23.11 2545 GLN A O 1
ATOM 2230 N N . ARG A 1 283 ? -104.730 65.689 207.895 1.00 21.16 2546 ARG A N 1
ATOM 2231 C CA . ARG A 1 283 ? -104.782 64.824 206.716 1.00 21.61 2546 ARG A CA 1
ATOM 2232 C C . ARG A 1 283 ? -104.555 65.650 205.461 1.00 20.99 2546 ARG A C 1
ATOM 2233 O O . ARG A 1 283 ? -104.718 66.880 205.492 1.00 20.32 2546 ARG A O 1
ATOM 2241 N N . PRO A 1 284 ? -104.247 64.984 204.333 1.00 21.54 2547 PRO A N 1
ATOM 2242 C CA . PRO A 1 284 ? -104.317 65.711 203.064 1.00 20.82 2547 PRO A CA 1
ATOM 2243 C C . PRO A 1 284 ? -105.717 66.242 202.784 1.00 20.01 2547 PRO A C 1
ATOM 2244 O O . PRO A 1 284 ? -106.713 65.619 203.181 1.00 19.64 2547 PRO A O 1
ATOM 2248 N N . LEU A 1 285 ? -105.776 67.405 202.129 1.00 19.41 2548 LEU A N 1
ATOM 2249 C CA . LEU A 1 285 ? -107.029 67.989 201.729 1.00 19.23 2548 LEU A CA 1
ATOM 2250 C C . LEU A 1 285 ? -107.126 67.928 200.219 1.00 19.64 2548 LEU A C 1
ATOM 2251 O O . LEU A 1 285 ? -106.092 68.020 199.523 1.00 20.19 2548 LEU A O 1
ATOM 2256 N N . GLN A 1 286 ? -108.355 67.771 199.725 1.00 19.50 2549 GLN A N 1
ATOM 2257 C CA . GLN A 1 286 ? -108.627 67.819 198.303 1.00 20.00 2549 GLN A CA 1
ATOM 2258 C C . GLN A 1 286 ? -109.186 69.200 197.920 1.00 19.89 2549 GLN A C 1
ATOM 2259 O O . GLN A 1 286 ? -109.722 69.944 198.755 1.00 19.73 2549 GLN A O 1
ATOM 2265 N N . SER A 1 287 ? -109.033 69.538 196.643 1.00 20.24 2550 SER A N 1
ATOM 2266 C CA . SER A 1 287 ? -109.184 70.926 196.207 1.00 20.92 2550 SER A CA 1
ATOM 2267 C C . SER A 1 287 ? -110.577 71.491 196.385 1.00 21.59 2550 SER A C 1
ATOM 2268 O O . SER A 1 287 ? -110.723 72.681 196.401 1.00 22.15 2550 SER A O 1
ATOM 2271 N N . TYR A 1 288 ? -111.603 70.638 196.407 1.00 21.58 2551 TYR A N 1
ATOM 2272 C CA . TYR A 1 288 ? -112.971 71.083 196.628 1.00 22.67 2551 TYR A CA 1
ATOM 2273 C C . TYR A 1 288 ? -113.245 71.542 198.077 1.00 21.99 2551 TYR A C 1
ATOM 2274 O O . TYR A 1 288 ? -114.263 72.184 198.332 1.00 22.35 2551 TYR A O 1
ATOM 2283 N N . GLU A 1 289 ? -112.382 71.168 199.018 1.00 21.20 2552 GLU A N 1
ATOM 2284 C CA . GLU A 1 289 ? -112.683 71.342 200.460 1.00 21.31 2552 GLU A CA 1
ATOM 2285 C C . GLU A 1 289 ? -112.558 72.799 200.912 1.00 22.26 2552 GLU A C 1
ATOM 2286 O O . GLU A 1 289 ? -111.652 73.510 200.477 1.00 21.57 2552 GLU A O 1
ATOM 2292 N N . ARG A 1 290 ? -113.479 73.223 201.773 1.00 23.62 2553 ARG A N 1
ATOM 2293 C CA . ARG A 1 290 ? -113.482 74.573 202.353 1.00 25.19 2553 ARG A CA 1
ATOM 2294 C C . ARG A 1 290 ? -113.971 74.464 203.792 1.00 24.23 2553 ARG A C 1
ATOM 2295 O O . ARG A 1 290 ? -114.951 73.774 204.068 1.00 24.16 2553 ARG A O 1
ATOM 2303 N N . PHE A 1 291 ? -113.291 75.147 204.691 1.00 22.93 2554 PHE A N 1
ATOM 2304 C CA . PHE A 1 291 ? -113.577 75.028 206.101 1.00 22.58 2554 PHE A CA 1
ATOM 2305 C C . PHE A 1 291 ? -113.749 76.435 206.663 1.00 23.50 2554 PHE A C 1
ATOM 2306 O O . PHE A 1 291 ? -113.001 77.340 206.258 1.00 23.84 2554 PHE A O 1
ATOM 2314 N N . ASN A 1 292 ? -114.746 76.614 207.534 1.00 23.88 2555 ASN A N 1
ATOM 2315 C CA A ASN A 1 292 ? -114.767 77.811 208.395 0.50 24.07 2555 ASN A CA 1
ATOM 2316 C CA B ASN A 1 292 ? -114.905 77.801 208.384 0.50 24.48 2555 ASN A CA 1
ATOM 2317 C C . ASN A 1 292 ? -114.730 77.311 209.830 1.00 23.39 2555 ASN A C 1
ATOM 2318 O O . ASN A 1 292 ? -115.708 76.869 210.396 1.00 24.41 2555 ASN A O 1
ATOM 2327 N N . LEU A 1 293 ? -113.520 77.340 210.366 1.00 21.99 2556 LEU A N 1
ATOM 2328 C CA . LEU A 1 293 ? -113.208 76.800 211.689 1.00 21.88 2556 LEU A CA 1
ATOM 2329 C C . LEU A 1 293 ? -113.450 77.871 212.726 1.00 21.60 2556 LEU A C 1
ATOM 2330 O O . LEU A 1 293 ? -113.385 79.089 212.411 1.00 20.50 2556 LEU A O 1
ATOM 2335 N N . THR A 1 294 ? -113.768 77.435 213.936 1.00 20.93 2557 THR A N 1
ATOM 2336 C CA . THR A 1 294 ? -113.852 78.343 215.060 1.00 20.94 2557 THR A CA 1
ATOM 2337 C C . THR A 1 294 ? -112.653 78.095 215.946 1.00 19.31 2557 THR A C 1
ATOM 2338 O O . THR A 1 294 ? -112.437 76.952 216.381 1.00 19.45 2557 THR A O 1
ATOM 2342 N N . VAL A 1 295 ? -111.847 79.130 216.157 1.00 18.16 2558 VAL A N 1
ATOM 2343 C CA . VAL A 1 295 ? -110.632 79.028 216.984 1.00 17.24 2558 VAL A CA 1
ATOM 2344 C C . VAL A 1 295 ? -110.994 79.655 218.320 1.00 17.14 2558 VAL A C 1
ATOM 2345 O O . VAL A 1 295 ? -111.546 80.761 218.356 1.00 17.47 2558 VAL A O 1
ATOM 2349 N N . VAL A 1 296 ? -110.699 78.954 219.403 1.00 16.80 2559 VAL A N 1
ATOM 2350 C CA . VAL A 1 296 ? -111.059 79.399 220.742 1.00 16.58 2559 VAL A CA 1
ATOM 2351 C C . VAL A 1 296 ? -109.774 79.590 221.532 1.00 16.39 2559 VAL A C 1
ATOM 2352 O O . VAL A 1 296 ? -108.899 78.734 221.470 1.00 16.56 2559 VAL A O 1
ATOM 2356 N N . ALA A 1 297 ? -109.679 80.703 222.277 1.00 15.84 2560 ALA A N 1
ATOM 2357 C CA . ALA A 1 297 ? -108.601 80.930 223.240 1.00 15.58 2560 ALA A CA 1
ATOM 2358 C C . ALA A 1 297 ? -109.262 80.994 224.603 1.00 15.54 2560 ALA A C 1
ATOM 2359 O O . ALA A 1 297 ? -110.233 81.709 224.756 1.00 15.57 2560 ALA A O 1
ATOM 2361 N N . THR A 1 298 ? -108.777 80.204 225.553 1.00 15.70 2561 THR A N 1
ATOM 2362 C CA . THR A 1 298 ? -109.367 80.145 226.893 1.00 16.11 2561 THR A CA 1
ATOM 2363 C C . THR A 1 298 ? -108.274 80.487 227.905 1.00 16.37 2561 THR A C 1
ATOM 2364 O O . THR A 1 298 ? -107.166 79.938 227.830 1.00 16.58 2561 THR A O 1
ATOM 2368 N N . ASP A 1 299 ? -108.589 81.359 228.868 1.00 16.04 2562 ASP A N 1
ATOM 2369 C CA . ASP A 1 299 ? -107.617 81.712 229.876 1.00 16.29 2562 ASP 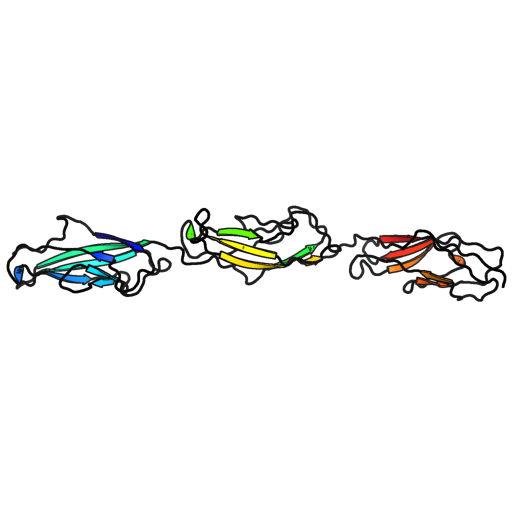A CA 1
ATOM 2370 C C . ASP A 1 299 ? -107.614 80.690 231.019 1.00 17.79 2562 ASP A C 1
ATOM 2371 O O . ASP A 1 299 ? -108.386 79.700 231.009 1.00 18.55 2562 ASP A O 1
ATOM 2376 N N . GLY A 1 300 ? -106.711 80.909 231.974 1.00 18.97 2563 GLY A N 1
ATOM 2377 C CA . GLY A 1 300 ? -106.559 80.034 233.125 1.00 20.66 2563 GLY A CA 1
ATOM 2378 C C . GLY A 1 300 ? -107.266 80.476 234.377 1.00 21.01 2563 GLY A C 1
ATOM 2379 O O . GLY A 1 300 ? -106.932 80.000 235.481 1.00 21.59 2563 GLY A O 1
ATOM 2380 N N . GLY A 1 301 ? -108.252 81.356 234.234 1.00 20.33 2564 GLY A N 1
ATOM 2381 C CA . GLY A 1 301 ? -109.051 81.801 235.367 1.00 21.71 2564 GLY A CA 1
ATOM 2382 C C . GLY A 1 301 ? -109.997 80.725 235.840 1.00 24.16 2564 GLY A C 1
ATOM 2383 O O . GLY A 1 301 ? -110.141 79.702 235.193 1.00 23.00 2564 GLY A O 1
ATOM 2384 N N . GLU A 1 302 ? -110.637 80.995 236.968 1.00 27.35 2565 GLU A N 1
ATOM 2385 C CA . GLU A 1 302 ? -111.603 80.100 237.596 1.00 31.76 2565 GLU A CA 1
ATOM 2386 C C . GLU A 1 302 ? -112.913 80.862 237.854 1.00 31.57 2565 GLU A C 1
ATOM 2387 O O . GLU A 1 302 ? -112.958 81.693 238.747 1.00 31.93 2565 GLU A O 1
ATOM 2393 N N . PRO A 1 303 ? -113.970 80.630 237.062 1.00 30.53 2566 PRO A N 1
ATOM 2394 C CA . PRO A 1 303 ? -113.946 79.760 235.888 1.00 28.74 2566 PRO A CA 1
ATOM 2395 C C . PRO A 1 303 ? -113.261 80.480 234.749 1.00 24.26 2566 PRO A C 1
ATOM 2396 O O . PRO A 1 303 ? -113.131 81.695 234.792 1.00 21.30 2566 PRO A O 1
ATOM 2400 N N . PRO A 1 304 ? -112.786 79.726 233.762 1.00 22.91 2567 PRO A N 1
ATOM 2401 C CA . PRO A 1 304 ? -112.089 80.421 232.694 1.00 20.98 2567 PRO A CA 1
ATOM 2402 C C . PRO A 1 304 ? -113.004 81.249 231.789 1.00 19.56 2567 PRO A C 1
ATOM 2403 O O . PRO A 1 304 ? -114.199 80.953 231.673 1.00 20.27 2567 PRO A O 1
ATOM 2407 N N . LEU A 1 305 ? -112.408 82.245 231.144 1.00 17.35 2568 LEU A N 1
ATOM 2408 C CA . LEU A 1 305 ? -113.056 83.060 230.110 1.00 16.57 2568 LEU A CA 1
ATOM 2409 C C . LEU A 1 305 ? -112.499 82.661 228.749 1.00 15.60 2568 LEU A C 1
ATOM 2410 O O . LEU A 1 305 ? -111.323 82.309 228.630 1.00 15.05 2568 LEU A O 1
ATOM 2415 N N . TRP A 1 306 ? -113.361 82.713 227.745 1.00 15.66 2569 TRP A N 1
ATOM 2416 C CA . TRP A 1 306 ? -112.976 82.428 226.349 1.00 15.18 2569 TRP A CA 1
ATOM 2417 C C . TRP A 1 306 ? -113.248 83.597 225.392 1.00 15.06 2569 TRP A C 1
ATOM 2418 O O . TRP A 1 306 ? -114.072 84.488 225.661 1.00 15.09 2569 TRP A O 1
ATOM 2429 N N . GLY A 1 307 ? -112.543 83.549 224.251 1.00 14.55 2570 GLY A N 1
ATOM 2430 C CA . GLY A 1 307 ? -112.781 84.405 223.124 1.00 15.07 2570 GLY A CA 1
ATOM 2431 C C . GLY A 1 307 ? -112.580 83.546 221.876 1.00 15.03 2570 GLY A C 1
ATOM 2432 O O . GLY A 1 307 ? -111.856 82.550 221.916 1.00 14.13 2570 GLY A O 1
ATOM 2433 N N . THR A 1 308 ? -113.225 83.926 220.784 1.00 16.33 2571 THR A N 1
ATOM 2434 C CA . THR A 1 308 ? -113.117 83.177 219.544 1.00 16.91 2571 THR A CA 1
ATOM 2435 C C . THR A 1 308 ? -112.836 84.085 218.344 1.00 17.72 2571 THR A C 1
ATOM 2436 O O . THR A 1 308 ? -112.974 85.309 218.398 1.00 17.85 2571 THR A O 1
ATOM 2440 N N . THR A 1 309 ? -112.416 83.439 217.279 1.00 17.60 2572 THR A N 1
ATOM 2441 C CA . THR A 1 309 ? -112.408 84.031 215.959 1.00 18.55 2572 THR A CA 1
ATOM 2442 C C . THR A 1 309 ? -112.657 82.917 214.958 1.00 19.46 2572 THR A C 1
ATOM 2443 O O . THR A 1 309 ? -112.633 81.732 215.322 1.00 18.57 2572 THR A O 1
ATOM 2447 N N . MET A 1 310 ? -112.962 83.310 213.721 1.00 21.19 2573 MET A N 1
ATOM 2448 C CA A MET A 1 310 ? -113.204 82.347 212.662 0.50 21.87 2573 MET A CA 1
ATOM 2449 C CA B MET A 1 310 ? -113.223 82.377 212.626 0.50 22.20 2573 MET A CA 1
ATOM 2450 C C . MET A 1 310 ? -111.988 82.281 211.745 1.00 21.92 2573 MET A C 1
ATOM 2451 O O . MET A 1 310 ? -111.280 83.279 211.550 1.00 21.33 2573 MET A O 1
ATOM 2460 N N . LEU A 1 311 ? -111.742 81.087 211.199 1.00 21.42 2574 LEU A N 1
ATOM 2461 C CA . LEU A 1 311 ? -110.590 80.853 210.329 1.00 21.60 2574 LEU A CA 1
ATOM 2462 C C . LEU A 1 311 ? -111.108 80.143 209.074 1.00 22.63 2574 LEU A C 1
ATOM 2463 O O . LEU A 1 311 ? -111.574 79.004 209.161 1.00 21.47 2574 LEU A O 1
ATOM 2468 N N . LEU A 1 312 ? -111.091 80.849 207.951 1.00 23.36 2575 LEU A N 1
ATOM 2469 C CA . LEU A 1 312 ? -111.492 80.266 206.673 1.00 24.65 2575 LEU A CA 1
ATOM 2470 C C . LEU A 1 312 ? -110.262 79.575 206.093 1.00 24.24 2575 LEU A C 1
ATOM 2471 O O . LEU A 1 312 ? -109.195 80.177 206.027 1.00 23.54 2575 LEU A O 1
ATOM 2476 N N . VAL A 1 313 ? -110.402 78.306 205.707 1.00 23.69 2576 VAL A N 1
ATOM 2477 C CA . VAL A 1 313 ? -109.308 77.600 205.028 1.00 23.16 2576 VAL A CA 1
ATOM 2478 C C . VAL A 1 313 ? -109.788 77.109 203.677 1.00 24.15 2576 VAL A C 1
ATOM 2479 O O . VAL A 1 313 ? -110.750 76.346 203.608 1.00 23.66 2576 VAL A O 1
ATOM 2483 N N . GLU A 1 314 ? -109.156 77.587 202.612 1.00 25.27 2577 GLU A N 1
ATOM 2484 C CA A GLU A 1 314 ? -109.449 77.109 201.257 0.50 26.28 2577 GLU A CA 1
ATOM 2485 C CA B GLU A 1 314 ? -109.441 77.121 201.257 0.50 26.30 2577 GLU A CA 1
ATOM 2486 C C . GLU A 1 314 ? -108.294 76.241 200.786 1.00 25.72 2577 GLU A C 1
ATOM 2487 O O . GLU A 1 314 ? -107.166 76.373 201.264 1.00 25.10 2577 GLU A O 1
ATOM 2498 N N . VAL A 1 315 ? -108.579 75.330 199.869 1.00 25.63 2578 VAL A N 1
ATOM 2499 C CA . VAL A 1 315 ? -107.554 74.417 199.406 1.00 25.94 2578 VAL A CA 1
ATOM 2500 C C . VAL A 1 315 ? -107.256 74.812 197.971 1.00 28.11 2578 VAL A C 1
ATOM 2501 O O . VAL A 1 315 ? -108.180 74.929 197.167 1.00 28.21 2578 VAL A O 1
ATOM 2505 N N . ILE A 1 316 ? -105.990 75.022 197.659 1.00 29.42 2579 ILE A N 1
ATOM 2506 C CA . ILE A 1 316 ? -105.636 75.500 196.314 1.00 33.39 2579 ILE A CA 1
ATOM 2507 C C . ILE A 1 316 ? -104.917 74.413 195.515 1.00 34.81 2579 ILE A C 1
ATOM 2508 O O . ILE A 1 316 ? -104.183 73.577 196.067 1.00 31.53 2579 ILE A O 1
ATOM 2513 N N . ASP A 1 317 ? -105.150 74.458 194.201 1.00 38.82 2580 ASP A N 1
ATOM 2514 C CA . ASP A 1 317 ? -104.560 73.529 193.257 1.00 41.93 2580 ASP A CA 1
ATOM 2515 C C . ASP A 1 317 ? -103.070 73.889 193.183 1.00 44.71 2580 ASP A C 1
ATOM 2516 O O . ASP A 1 317 ? -102.701 75.053 193.319 1.00 46.43 2580 ASP A O 1
ATOM 2521 N N . VAL A 1 318 ? -102.212 72.899 192.985 1.00 46.73 2581 VAL A N 1
ATOM 2522 C CA . VAL A 1 318 ? -100.761 73.088 193.214 1.00 49.81 2581 VAL A CA 1
ATOM 2523 C C . VAL A 1 318 ? -100.114 74.306 192.493 1.00 52.25 2581 VAL A C 1
ATOM 2524 O O . VAL A 1 318 ? -100.034 74.375 191.265 1.00 52.38 2581 VAL A O 1
#

CATH classification: 2.60.40.60 (+1 more: 2.60.40.60)

Radius of gyration: 42.79 Å; Cα contacts (8 Å, |Δi|>4): 871; chains: 1; bounding box: 37×88×122 Å

Solvent-accessible surface area: 17160 Å² total; per-residue (Å²): 130,63,60,3,86,15,82,87,127,74,59,103,106,23,72,84,155,9,110,5,41,20,91,84,44,53,75,12,9,72,9,50,8,52,16,96,31,177,58,120,63,18,100,23,45,12,58,33,69,115,47,82,45,101,24,46,8,77,25,97,81,59,84,47,4,76,0,20,7,61,176,68,9,56,36,54,136,17,96,112,4,43,7,25,0,84,0,18,4,61,11,113,100,80,93,27,25,89,9,51,0,81,0,60,6,28,22,62,23,58,43,42,0,112,22,89,88,136,58,15,97,76,55,16,112,7,104,31,67,90,50,54,80,22,17,137,0,54,6,78,21,64,11,48,57,66,54,26,100,36,72,12,42,30,101,90,12,72,46,50,5,33,22,67,66,126,60,0,22,0,26,2,96,37,75,13,33,34,53,172,86,68,67,7,98,2,37,0,26,0,63,0,3,45,83,56,97,90,105,65,48,95,80,57,65,9,76,0,18,0,102,7,70,24,43,30,81,30,127,2,107,20,106,103,110,76,35,80,30,47,7,112,34,100,63,90,60,50,33,72,20,41,86,3,134,5,68,19,105,10,96,47,73,28,26,124,29,51,15,48,14,90,34,124,1,94,108,0,3,44,24,73,113,108,64,0,61,0,28,4,91,88,72,2,111,50,168,18,165,19,77,0,22,0,10,0,35,6,36,6,170,118,72,57,136,4,52,3,74,0,43,0,73,11,56,105,144

Nearest PDB structures (foldseek):
  5uz8-assembly1_A  TM=1.003E+00  e=2.912E-64  Mus musculus
  5vvm-assembly2_B  TM=9.702E-01  e=3.375E-31  Homo sapiens
  5vvm-assembly1_A  TM=9.540E-01  e=3.264E-27  Homo sapiens
  5tfm-assembly1_A  TM=8.072E-01  e=1.585E-28  Homo sapiens
  7sz8-assembly2_B  TM=5.940E-01  e=1.493E-30  Homo sapiens

GO terms:
  GO:0005515 protein binding (F, IPI)
  GO:0032420 stereocilium (C, IDA)
  GO:0032426 stereocilium tip (C, IDA)
  GO:0045202 synapse (C, IDA)
  GO:0060091 kinocilium (C, IDA)
  GO:0001917 photoreceptor inner segment (C, IDA)
  GO:0005813 centrosome (C, IDA)
  GO:0060088 auditory receptor cell stereocilium organization (P, IGI)
  GO:0007155 cell adhesion (P, TAS)
  GO:0007605 sensory perception of sound (P, IGI)
  GO:0042472 inner ear morphogenesis (P, IMP)
  GO:0042491 inner ear auditory receptor cell differentiation (P, IMP)
  GO:0050953 sensory perception of light stimulus (P, IMP)
  GO:0060088 auditory receptor cell stereocilium organization (P, IMP)
  GO:0048839 inner ear development (P, IMP)
  GO:0060122 inner ear receptor cell stereocilium organization (P, IMP)
  GO:0007605 sensory perception of sound (P, IMP)
  GO:0007626 locomotory behavior (P, IMP)
  GO:0090102 cochlea development (P, IMP)
  GO:0005886 plasma membrane (C, TAS)

B-factor: mean 24.73, std 10.89, range [8.25, 81.81]

Organism: Mus musculus (NCBI:txid10090)